Protein AF-A0A1V4VUP9-F1 (afdb_monomer_lite)

Foldseek 3Di:
DDDDDPVVVCVVVVNDDDDDPDPPPPPLPPLDPPQLVVLQVLLVVLCVVVVHDSCVLPNSQQSSVCSSQLEQDPQSSCVGPRRDPVSCVSRVVVSNVSSVVVCVVVVHDHDYHPDPQDPDDPPDDGPLVVLVVCVVVVDDLVRSCVVVVHDSVVSLVSVLVCLLVVDDDDLVVVAPPVCLVVLVVLCVVPPPPDQPSSVVPDDPVDDSSNSSSSCSVVVRDDDD

Secondary structure (DSSP, 8-state):
-----TTHHHHHTTSS------------TT--HHHHHHHHHHHHHHHHHHTS-HHHH--HHHHHHHHHH-B-SHHHHHTSTT--HHHIIIIIHHHHHHHHHHHHHHTPPPBPPP----PPPTTS--HHHHHHHHHHTT--HHHHHHHHT--HHHHHHHHHHHHHTT-----GGGS-HHHHHHHHHHHHHH-TT-HHHHHHTS-TTS-HHHHHHHHHHTT-----

Structure (mmCIF, N/CA/C/O backbone):
data_AF-A0A1V4VUP9-F1
#
_entry.id   AF-A0A1V4VUP9-F1
#
loop_
_atom_site.group_PDB
_atom_site.id
_atom_site.type_symbol
_atom_site.label_atom_id
_atom_site.label_alt_id
_atom_site.label_comp_id
_atom_site.label_asym_id
_atom_site.label_entity_id
_atom_site.label_seq_id
_atom_site.pdbx_PDB_ins_code
_atom_site.Cartn_x
_atom_site.Cartn_y
_atom_site.Cartn_z
_atom_site.occupancy
_atom_site.B_iso_or_equiv
_atom_site.auth_seq_id
_atom_site.auth_comp_id
_atom_site.auth_asym_id
_atom_site.auth_atom_id
_atom_site.pdbx_PDB_model_num
ATOM 1 N N . MET A 1 1 ? 12.351 -39.649 5.866 1.00 47.41 1 MET A N 1
ATOM 2 C CA . MET A 1 1 ? 13.211 -39.943 7.036 1.00 47.41 1 MET A CA 1
ATOM 3 C C . MET A 1 1 ? 14.452 -39.069 6.961 1.00 47.41 1 MET A C 1
ATOM 5 O O . MET A 1 1 ? 15.174 -39.163 5.977 1.00 47.41 1 MET A O 1
ATOM 9 N N . ALA A 1 2 ? 14.673 -38.191 7.939 1.00 56.31 2 ALA A N 1
ATOM 10 C CA . ALA A 1 2 ? 15.905 -37.404 8.014 1.00 56.31 2 ALA A CA 1
ATOM 11 C C . ALA A 1 2 ? 17.082 -38.317 8.410 1.00 56.31 2 ALA A C 1
ATOM 13 O O . ALA A 1 2 ? 16.920 -39.175 9.276 1.00 56.31 2 ALA A O 1
ATOM 14 N N . ARG A 1 3 ? 18.246 -38.158 7.769 1.00 73.25 3 ARG A N 1
ATOM 15 C CA . ARG A 1 3 ? 19.482 -38.893 8.093 1.00 73.25 3 ARG A CA 1
ATOM 16 C C . ARG A 1 3 ? 20.477 -37.944 8.758 1.00 73.25 3 ARG A C 1
ATOM 18 O O . ARG A 1 3 ? 20.653 -36.820 8.296 1.00 73.25 3 ARG A O 1
ATOM 25 N N . LEU A 1 4 ? 21.115 -38.398 9.834 1.00 73.75 4 LEU A N 1
ATOM 26 C CA . LEU A 1 4 ? 22.153 -37.645 10.538 1.00 73.75 4 LEU A CA 1
ATOM 27 C C . LEU A 1 4 ? 23.444 -37.621 9.716 1.00 73.75 4 LEU A C 1
ATOM 29 O O . LEU A 1 4 ? 23.909 -38.657 9.247 1.00 73.75 4 LEU A O 1
ATOM 33 N N . THR A 1 5 ? 24.022 -36.434 9.548 1.00 81.19 5 THR A N 1
ATOM 34 C CA . THR A 1 5 ? 25.331 -36.266 8.910 1.00 81.19 5 THR A CA 1
ATOM 35 C C . THR A 1 5 ? 26.451 -36.418 9.946 1.00 81.19 5 THR A C 1
ATOM 37 O O . THR A 1 5 ? 26.227 -36.144 11.127 1.00 81.19 5 THR A O 1
ATOM 40 N N . PRO A 1 6 ? 27.683 -36.790 9.544 1.00 76.62 6 PRO A N 1
ATOM 41 C CA . PRO A 1 6 ? 28.820 -36.918 10.466 1.00 76.62 6 PRO A CA 1
ATOM 42 C C . PRO A 1 6 ? 29.103 -35.646 11.283 1.00 76.62 6 PRO A C 1
ATOM 44 O O . PRO A 1 6 ? 29.533 -35.722 12.430 1.00 76.62 6 PRO A O 1
ATOM 47 N N . ARG A 1 7 ? 28.779 -34.470 10.726 1.00 75.75 7 ARG A N 1
ATOM 48 C CA . ARG A 1 7 ? 28.892 -33.166 11.401 1.00 75.75 7 ARG A CA 1
ATOM 49 C C . ARG A 1 7 ? 27.882 -32.945 12.532 1.00 75.75 7 ARG A C 1
ATOM 51 O O . ARG A 1 7 ? 28.089 -32.062 13.350 1.00 75.75 7 ARG A O 1
ATOM 58 N N . ALA A 1 8 ? 26.804 -33.724 12.605 1.00 74.00 8 ALA A N 1
ATOM 59 C CA . ALA A 1 8 ? 25.835 -33.617 13.695 1.00 74.00 8 ALA A CA 1
ATOM 60 C C . ALA A 1 8 ? 26.314 -34.313 14.982 1.00 74.00 8 ALA A C 1
ATOM 62 O O . ALA A 1 8 ? 25.814 -34.024 16.066 1.00 74.00 8 ALA A O 1
ATOM 63 N N . PHE A 1 9 ? 27.289 -35.221 14.882 1.00 77.62 9 PHE A N 1
ATOM 64 C CA . PHE A 1 9 ? 27.739 -36.049 16.001 1.00 77.62 9 PHE A CA 1
ATOM 65 C C . PHE A 1 9 ? 28.444 -35.254 17.124 1.00 77.62 9 PHE A C 1
ATOM 67 O O . PHE A 1 9 ? 28.096 -35.462 18.288 1.00 77.62 9 PHE A O 1
ATOM 74 N N . PRO A 1 10 ? 29.363 -34.305 16.834 1.00 78.69 10 PRO A N 1
ATOM 75 C CA . PRO A 1 10 ? 30.005 -33.476 17.865 1.00 78.69 10 PRO A CA 1
ATOM 76 C C . PRO A 1 10 ? 29.026 -32.512 18.545 1.00 78.69 10 PRO A C 1
ATOM 78 O O . PRO A 1 10 ? 29.105 -32.294 19.754 1.00 78.69 10 PRO A O 1
ATOM 81 N N . VAL A 1 11 ? 28.059 -31.997 17.780 1.00 79.31 11 VAL A N 1
ATOM 82 C CA . VAL A 1 11 ? 26.986 -31.125 18.278 1.00 79.31 11 VAL A CA 1
ATOM 83 C C . VAL A 1 11 ? 26.087 -31.877 19.262 1.00 79.31 11 VAL A C 1
ATOM 85 O O . VAL A 1 11 ? 25.817 -31.380 20.351 1.00 79.31 11 VAL A O 1
ATOM 88 N N . LEU A 1 12 ? 25.666 -33.103 18.924 1.00 79.12 12 LEU A N 1
ATOM 89 C CA . LEU A 1 12 ? 24.824 -33.929 19.801 1.00 79.12 12 LEU A CA 1
ATOM 90 C C . LEU A 1 12 ? 25.546 -34.396 21.070 1.00 79.12 12 LEU A C 1
ATOM 92 O O . LEU A 1 12 ? 24.907 -34.574 22.102 1.00 79.12 12 LEU A O 1
ATOM 96 N N . LYS A 1 13 ? 26.871 -34.572 21.009 1.00 79.25 13 LYS A N 1
ATOM 97 C CA . LYS A 1 13 ? 27.704 -34.896 22.177 1.00 79.25 13 LYS A CA 1
ATOM 98 C C . LYS A 1 13 ? 28.090 -33.677 23.025 1.00 79.25 13 LYS A C 1
ATOM 100 O O . LYS A 1 13 ? 28.829 -33.836 23.991 1.00 79.25 13 LYS A O 1
ATOM 105 N N . GLY A 1 14 ? 27.613 -32.477 22.684 1.00 75.12 14 GLY A N 1
ATOM 106 C CA . GLY A 1 14 ? 27.888 -31.251 23.440 1.00 75.12 14 GLY A CA 1
ATOM 107 C C . GLY A 1 14 ? 29.319 -30.722 23.299 1.00 75.12 14 GLY A C 1
ATOM 108 O O . GLY A 1 14 ? 29.718 -29.848 24.064 1.00 75.12 14 GLY A O 1
ATOM 109 N N . LEU A 1 15 ? 30.086 -31.235 22.332 1.00 78.50 15 LEU A N 1
ATOM 110 C CA . LEU A 1 15 ? 31.475 -30.838 22.081 1.00 78.50 15 LEU A CA 1
ATOM 111 C C . LEU A 1 15 ? 31.565 -29.568 21.219 1.00 78.50 15 LEU A C 1
ATOM 113 O O . LEU A 1 15 ? 32.556 -28.849 21.288 1.00 78.50 15 LEU A O 1
ATOM 117 N N . GLU A 1 16 ? 30.517 -29.261 20.449 1.00 78.25 16 GLU A N 1
ATOM 118 C CA . GLU A 1 16 ? 30.421 -28.052 19.625 1.00 78.25 16 GLU A CA 1
ATOM 119 C C . GLU A 1 16 ? 29.111 -27.298 19.878 1.00 78.25 16 GLU A C 1
ATOM 121 O O . GLU A 1 16 ? 28.025 -27.882 19.904 1.00 78.25 16 GLU A O 1
ATOM 126 N N . LYS A 1 17 ? 29.200 -25.970 20.022 1.00 77.25 17 LYS A N 1
ATOM 127 C CA . LYS A 1 17 ? 28.029 -25.091 20.138 1.00 77.25 17 LYS A CA 1
ATOM 128 C C . LYS A 1 17 ? 27.592 -24.607 18.759 1.00 77.25 17 LYS A C 1
ATOM 130 O O . LYS A 1 17 ? 28.340 -23.914 18.075 1.00 77.25 17 LYS A O 1
ATOM 135 N N . VAL A 1 18 ? 26.345 -24.892 18.392 1.00 73.88 18 VAL A N 1
ATOM 136 C CA . VAL A 1 18 ? 25.714 -24.316 17.198 1.00 73.88 18 VAL A CA 1
ATOM 137 C C . VAL A 1 18 ? 25.046 -22.998 17.568 1.00 73.88 18 VAL A C 1
ATOM 139 O O . VAL A 1 18 ? 24.113 -22.964 18.368 1.00 73.88 18 VAL A O 1
ATOM 142 N N . ILE A 1 19 ? 25.510 -21.903 16.968 1.00 81.62 19 ILE A N 1
ATOM 143 C CA . ILE A 1 19 ? 24.912 -20.577 17.135 1.00 81.62 19 ILE A CA 1
ATOM 144 C C . ILE A 1 19 ? 23.965 -20.333 15.961 1.00 81.62 19 ILE A C 1
ATOM 146 O O . ILE A 1 19 ? 24.397 -20.053 14.844 1.00 81.62 19 ILE A O 1
ATOM 150 N N . LEU A 1 20 ? 22.659 -20.421 16.207 1.00 74.69 20 LEU A N 1
ATOM 151 C CA . LEU A 1 20 ? 21.657 -19.996 15.234 1.00 74.69 20 LEU A CA 1
ATOM 152 C C . LEU A 1 20 ? 21.416 -18.492 15.407 1.00 74.69 20 LEU A C 1
ATOM 154 O O . LEU A 1 20 ? 20.909 -18.054 16.441 1.00 74.69 20 LEU A O 1
ATOM 158 N N . LYS A 1 21 ? 21.737 -17.682 14.393 1.00 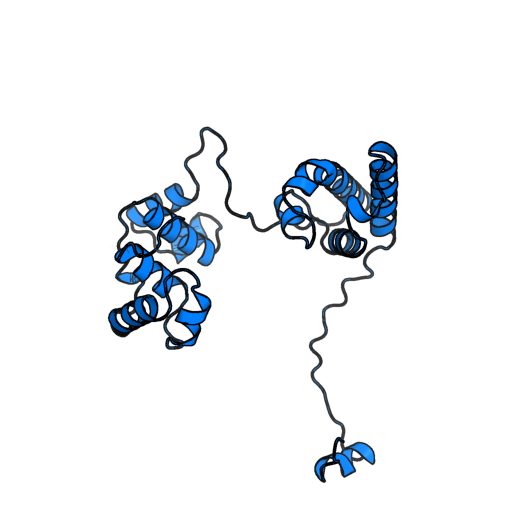62.94 21 LYS A N 1
ATOM 159 C CA . LYS A 1 21 ? 21.342 -16.267 14.373 1.00 62.94 21 LYS A CA 1
ATOM 160 C C . LYS A 1 21 ? 19.842 -16.176 14.100 1.00 62.94 21 LYS A C 1
ATOM 162 O O . LYS A 1 21 ? 19.408 -16.020 12.961 1.00 62.94 21 LYS A O 1
ATOM 167 N N . VAL A 1 22 ? 19.039 -16.289 15.153 1.00 58.69 22 VAL A N 1
ATOM 168 C CA . VAL A 1 22 ? 17.602 -16.028 15.075 1.00 58.69 22 VAL A CA 1
ATOM 169 C C . VAL A 1 22 ? 17.432 -14.532 14.828 1.00 58.69 22 VAL A C 1
ATOM 171 O O . VAL A 1 22 ? 17.913 -13.714 15.614 1.00 58.69 22 VAL A O 1
ATOM 174 N N . ARG A 1 23 ? 16.747 -14.143 13.746 1.00 48.53 23 ARG A N 1
ATOM 175 C CA . ARG A 1 23 ? 16.217 -12.777 13.660 1.00 48.53 23 ARG A CA 1
ATOM 176 C C . ARG A 1 23 ? 15.233 -12.636 14.815 1.00 48.53 23 ARG A C 1
ATOM 178 O O . ARG A 1 23 ? 14.148 -13.210 14.766 1.00 48.53 23 ARG A O 1
ATOM 185 N N . LYS A 1 24 ? 15.637 -11.925 15.868 1.00 41.75 24 LYS A N 1
ATOM 186 C CA . LYS A 1 24 ? 14.760 -11.555 16.974 1.00 41.75 24 LYS A CA 1
ATOM 187 C C . LYS A 1 24 ? 13.658 -10.705 16.348 1.00 41.75 24 LYS A C 1
ATOM 189 O O . LYS A 1 24 ? 13.887 -9.548 16.014 1.00 41.75 24 LYS A O 1
ATOM 194 N N . LYS A 1 25 ? 12.496 -11.310 16.085 1.00 44.41 25 LYS A N 1
ATOM 195 C CA . LYS A 1 25 ? 11.273 -10.554 15.831 1.00 44.41 25 LYS A CA 1
ATOM 196 C C . LYS A 1 25 ? 11.138 -9.703 17.081 1.00 44.41 25 LYS A C 1
ATOM 198 O O . LYS A 1 25 ? 11.038 -10.276 18.165 1.00 44.41 25 LYS A O 1
ATOM 203 N N . GLU A 1 26 ? 11.319 -8.391 16.945 1.00 39.69 26 GLU A N 1
ATOM 204 C CA . GLU A 1 26 ? 11.147 -7.462 18.054 1.00 39.69 26 GLU A CA 1
ATOM 205 C C . GLU A 1 26 ? 9.844 -7.855 18.733 1.00 39.69 26 GLU A C 1
ATOM 207 O O . GLU A 1 26 ? 8.782 -7.874 18.105 1.00 39.69 26 GLU A O 1
ATOM 212 N N . ALA A 1 27 ? 9.970 -8.331 19.970 1.00 38.41 27 ALA A N 1
ATOM 213 C CA . ALA A 1 27 ? 8.828 -8.619 20.796 1.00 38.41 27 ALA A CA 1
ATOM 214 C C . ALA A 1 27 ? 8.161 -7.263 20.979 1.00 38.41 27 ALA A C 1
ATOM 216 O O . ALA A 1 27 ? 8.655 -6.430 21.737 1.00 38.41 27 ALA A O 1
ATOM 217 N N . ALA A 1 28 ? 7.114 -7.019 20.187 1.00 41.28 28 ALA A N 1
ATOM 218 C CA . ALA A 1 28 ? 6.183 -5.940 20.423 1.00 41.28 28 ALA A CA 1
ATOM 219 C C . ALA A 1 28 ? 5.824 -6.047 21.902 1.00 41.28 28 ALA A C 1
ATOM 221 O O . ALA A 1 28 ? 5.291 -7.073 22.333 1.00 41.28 28 ALA A O 1
ATOM 222 N N . ALA A 1 29 ? 6.275 -5.051 22.664 1.00 39.47 29 ALA A N 1
ATOM 223 C CA . ALA A 1 29 ? 6.036 -4.926 24.086 1.00 39.47 29 ALA A CA 1
ATOM 224 C C . ALA A 1 29 ? 4.585 -5.310 24.355 1.00 39.47 29 ALA A C 1
ATOM 226 O O . ALA A 1 29 ? 3.717 -4.754 23.686 1.00 39.47 29 ALA A O 1
ATOM 227 N N . ALA A 1 30 ? 4.389 -6.313 25.222 1.00 42.78 30 ALA A N 1
ATOM 228 C CA . ALA A 1 30 ? 3.117 -6.803 25.749 1.00 42.78 30 ALA A CA 1
ATOM 229 C C . ALA A 1 30 ? 1.913 -6.071 25.142 1.00 42.78 30 ALA A C 1
ATOM 231 O O . ALA A 1 30 ? 1.461 -5.070 25.691 1.00 42.78 30 ALA A O 1
ATOM 232 N N . ALA A 1 31 ? 1.494 -6.499 23.944 1.00 44.84 31 ALA A N 1
ATOM 233 C CA . ALA A 1 31 ? 0.397 -5.864 23.235 1.00 44.84 31 ALA A CA 1
ATOM 234 C C . ALA A 1 31 ? -0.837 -5.988 24.127 1.00 44.84 31 ALA A C 1
ATOM 236 O O . ALA A 1 31 ? -1.377 -7.077 24.287 1.00 44.84 31 ALA A O 1
ATOM 237 N N . ASP A 1 32 ? -1.177 -4.866 24.752 1.00 53.94 32 ASP A N 1
ATOM 238 C CA . ASP A 1 32 ? -2.233 -4.651 25.726 1.00 53.94 32 ASP A CA 1
ATOM 239 C C . ASP A 1 32 ? -3.481 -5.489 25.408 1.00 53.94 32 ASP A C 1
ATOM 241 O O . ASP A 1 32 ? -4.288 -5.133 24.540 1.00 53.94 32 ASP A O 1
ATOM 245 N N . ASP A 1 33 ? -3.681 -6.582 26.151 1.00 59.47 33 ASP A N 1
ATOM 246 C CA . ASP A 1 33 ? -4.940 -7.340 26.131 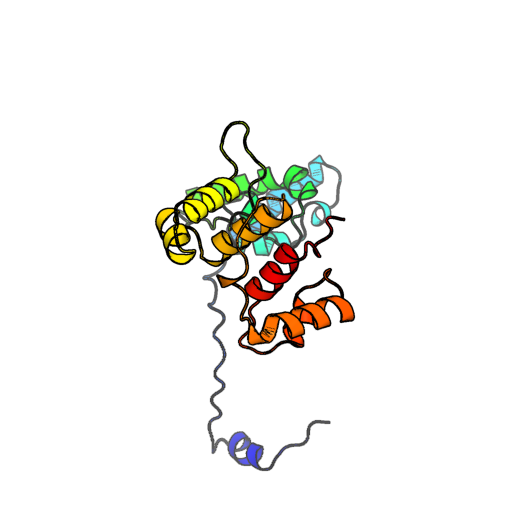1.00 59.47 33 ASP A CA 1
ATOM 247 C C . ASP A 1 33 ? -6.136 -6.409 26.432 1.00 59.47 33 ASP A C 1
ATOM 249 O O . ASP A 1 33 ? -7.256 -6.648 25.982 1.00 59.47 33 ASP A O 1
ATOM 253 N N . SER A 1 34 ? -5.892 -5.269 27.093 1.00 80.50 34 SER A N 1
ATOM 254 C CA . SER A 1 34 ? -6.902 -4.259 27.407 1.00 80.50 34 SER A CA 1
ATOM 255 C C . SER A 1 34 ? -7.532 -3.583 26.175 1.00 80.50 34 SER A C 1
ATOM 257 O O . SER A 1 34 ? -8.741 -3.337 26.180 1.00 80.50 34 SER A O 1
ATOM 259 N N . LEU A 1 35 ? -6.781 -3.320 25.094 1.00 85.69 35 LEU A N 1
ATOM 260 C CA . LEU A 1 35 ? -7.361 -2.767 23.861 1.00 85.69 35 LEU A CA 1
ATOM 261 C C . LEU A 1 35 ? -8.096 -3.846 23.064 1.00 85.69 35 LEU A C 1
ATOM 263 O O . LEU A 1 35 ? -9.181 -3.592 22.543 1.00 85.69 35 LEU A O 1
ATOM 267 N N . PHE A 1 36 ? -7.535 -5.053 22.983 1.00 87.94 36 PHE A N 1
ATOM 268 C CA . PHE A 1 36 ? -8.177 -6.163 22.278 1.00 87.94 36 PHE A CA 1
ATOM 269 C C . PHE A 1 36 ? -9.562 -6.485 22.863 1.00 87.94 36 PHE A C 1
ATOM 271 O O . PHE A 1 36 ? -10.527 -6.633 22.108 1.00 87.94 36 PHE A O 1
ATOM 278 N N . GLU A 1 37 ? -9.695 -6.497 24.191 1.00 89.12 37 GLU A N 1
ATOM 279 C CA . GLU A 1 37 ? -10.984 -6.719 24.853 1.00 89.12 37 GLU A CA 1
ATOM 280 C C . GLU A 1 37 ? -11.976 -5.567 24.628 1.00 89.12 37 GLU A C 1
ATOM 282 O O . GLU A 1 37 ? -13.154 -5.811 24.356 1.00 89.12 37 GLU A O 1
ATOM 287 N N . ARG A 1 38 ? -11.516 -4.308 24.611 1.00 91.81 38 ARG A N 1
ATOM 288 C CA . ARG A 1 38 ? -12.369 -3.162 24.236 1.00 91.81 38 ARG A CA 1
ATOM 289 C C . ARG A 1 38 ? -12.883 -3.281 22.798 1.00 91.81 38 ARG A C 1
ATOM 291 O O . ARG A 1 38 ? -14.066 -3.053 22.544 1.00 91.81 38 ARG A O 1
ATOM 298 N N . LEU A 1 39 ? -12.023 -3.684 21.861 1.00 93.62 39 LEU A N 1
ATOM 299 C CA . LEU A 1 39 ? -12.407 -3.916 20.464 1.00 93.62 39 LEU A CA 1
ATOM 300 C C . LEU A 1 39 ? -13.408 -5.076 20.338 1.00 93.62 39 LEU A C 1
ATOM 302 O O . LEU A 1 39 ? -14.341 -5.002 19.535 1.00 93.62 39 LEU A O 1
ATOM 306 N N . ARG A 1 40 ? -13.255 -6.139 21.139 1.00 91.50 40 ARG A N 1
ATOM 307 C CA . ARG A 1 40 ? -14.232 -7.237 21.212 1.00 91.50 40 ARG A CA 1
ATOM 308 C C . ARG A 1 40 ? -15.584 -6.774 21.746 1.00 91.50 40 ARG A C 1
ATOM 310 O O . ARG A 1 40 ? -16.601 -7.189 21.187 1.00 91.50 40 ARG A O 1
ATOM 317 N N . GLY A 1 41 ? -15.591 -5.923 22.772 1.00 92.94 41 GLY A N 1
ATOM 318 C CA . GLY A 1 41 ? -16.800 -5.305 23.318 1.00 92.94 41 GLY A CA 1
ATOM 319 C C . GLY A 1 41 ? -17.566 -4.533 22.247 1.00 92.94 41 GLY A C 1
ATOM 320 O O . GLY A 1 41 ? -18.702 -4.886 21.931 1.00 92.94 41 GLY A O 1
ATOM 321 N N . LEU A 1 42 ? -16.891 -3.592 21.580 1.00 93.75 42 LEU A N 1
ATOM 322 C CA . LEU A 1 42 ? -17.484 -2.807 20.494 1.00 93.75 42 LEU A CA 1
ATOM 323 C C . LEU A 1 42 ? -18.012 -3.695 19.357 1.00 93.75 42 LEU A C 1
ATOM 325 O O . LEU A 1 42 ? -19.103 -3.481 18.833 1.00 93.75 42 LEU A O 1
ATOM 329 N N . ARG A 1 43 ? -17.267 -4.742 18.984 1.00 95.19 43 ARG A N 1
ATOM 330 C CA . ARG A 1 43 ? -17.725 -5.695 17.968 1.00 95.19 43 ARG A CA 1
ATOM 331 C C . ARG A 1 43 ? -19.026 -6.385 18.370 1.00 95.19 43 ARG A C 1
ATOM 333 O O . ARG A 1 43 ? -19.886 -6.569 17.514 1.00 95.19 43 ARG A O 1
ATOM 340 N N . LYS A 1 44 ? -19.157 -6.796 19.634 1.00 92.81 44 LYS A N 1
ATOM 341 C CA . LYS A 1 44 ? -20.363 -7.458 20.148 1.00 92.81 44 LYS A CA 1
ATOM 342 C C . LYS A 1 44 ? -21.567 -6.518 20.097 1.00 92.81 44 LYS A C 1
ATOM 344 O O . LYS A 1 44 ? -22.626 -6.942 19.650 1.00 92.81 44 LYS A O 1
ATOM 349 N N . GLU A 1 45 ? -21.387 -5.260 20.486 1.00 94.38 45 GLU A N 1
ATOM 350 C CA . GLU A 1 45 ? -22.435 -4.232 20.428 1.00 94.38 45 GLU A CA 1
ATOM 351 C C . GLU A 1 45 ? -22.919 -3.994 18.993 1.00 94.38 45 GLU A C 1
ATOM 353 O O . GLU A 1 45 ? -24.119 -4.027 18.722 1.00 94.38 45 GLU A O 1
ATOM 358 N N . ILE A 1 46 ? -21.984 -3.828 18.051 1.00 91.12 46 ILE A N 1
ATOM 359 C CA . ILE A 1 46 ? -22.308 -3.652 16.629 1.00 91.12 46 ILE A CA 1
ATOM 360 C C . ILE A 1 46 ? -23.030 -4.890 16.093 1.00 91.12 46 ILE A C 1
ATOM 362 O O . ILE A 1 46 ? -24.061 -4.771 15.445 1.00 91.12 46 ILE A O 1
ATOM 366 N N . ALA A 1 47 ? -22.519 -6.083 16.384 1.00 89.38 47 ALA A N 1
ATOM 367 C CA . ALA A 1 47 ? -23.107 -7.337 15.929 1.00 89.38 47 ALA A CA 1
ATOM 368 C C . ALA A 1 47 ? -24.545 -7.527 16.435 1.00 89.38 47 ALA A C 1
ATOM 370 O O . ALA A 1 47 ? -25.421 -7.924 15.669 1.00 89.38 47 ALA A O 1
ATOM 371 N N . GLN A 1 48 ? -24.799 -7.178 17.699 1.00 93.88 48 GLN A N 1
ATOM 372 C CA . GLN A 1 48 ? -26.134 -7.215 18.290 1.00 93.88 48 GLN A CA 1
ATOM 373 C C . GLN A 1 48 ? -27.080 -6.208 17.626 1.00 93.88 48 GLN A C 1
ATOM 375 O O . GLN A 1 48 ? -28.217 -6.563 17.329 1.00 93.88 48 GLN A O 1
ATOM 380 N N . ARG A 1 49 ? -26.612 -4.982 17.353 1.00 92.94 49 ARG A N 1
ATOM 381 C CA . ARG A 1 49 ? -27.399 -3.944 16.665 1.00 92.94 49 ARG A CA 1
ATOM 382 C C . ARG A 1 49 ? -27.774 -4.342 15.236 1.00 92.94 49 ARG A C 1
ATOM 384 O O . ARG A 1 49 ? -28.893 -4.092 14.812 1.00 92.94 49 ARG A O 1
ATOM 391 N N . GLU A 1 50 ? -26.847 -4.956 14.510 1.00 87.94 50 GLU A N 1
ATOM 392 C CA . GLU A 1 50 ? -27.040 -5.359 13.110 1.00 87.94 50 GLU A CA 1
ATOM 393 C C . GLU A 1 50 ? -27.697 -6.747 12.968 1.00 87.94 50 GLU A C 1
ATOM 395 O O . GLU A 1 50 ? -27.978 -7.183 11.855 1.00 87.94 50 GLU A O 1
ATOM 400 N N . GLY A 1 51 ? -27.917 -7.472 14.073 1.00 90.75 51 GLY A N 1
ATOM 401 C CA . GLY A 1 51 ? -28.499 -8.818 14.052 1.00 90.75 51 GLY A CA 1
ATOM 402 C C . GLY A 1 51 ? -27.611 -9.874 13.382 1.00 90.75 51 GLY A C 1
ATOM 403 O O . GLY A 1 51 ? -28.119 -10.859 12.849 1.00 90.75 51 GLY A O 1
ATOM 404 N N . VAL A 1 52 ? -26.287 -9.685 13.389 1.00 87.50 52 VAL A N 1
ATOM 405 C CA . VAL A 1 52 ? -25.322 -10.586 12.735 1.00 87.50 52 VAL A CA 1
ATOM 406 C C . VAL A 1 52 ? -24.374 -11.235 13.746 1.00 87.50 52 VAL A C 1
ATOM 408 O O . VAL A 1 52 ? -24.100 -10.661 14.799 1.00 87.50 52 VAL A O 1
ATOM 41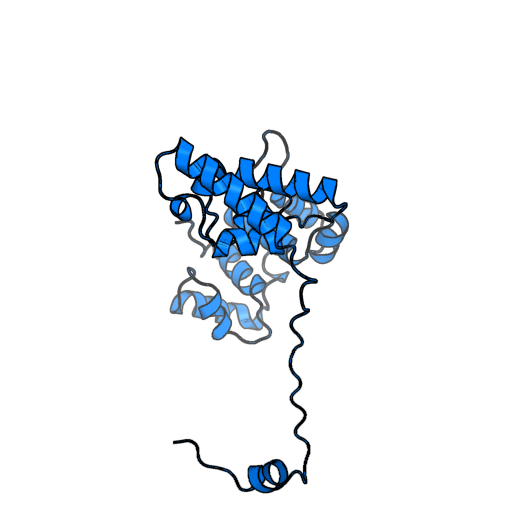1 N N . PRO A 1 53 ? -23.793 -12.411 13.447 1.00 87.00 53 PRO A N 1
ATOM 412 C CA . PRO A 1 53 ? -22.742 -12.984 14.284 1.00 87.00 53 PRO A CA 1
ATOM 413 C C . PRO A 1 53 ? -21.507 -12.062 14.395 1.00 87.00 53 PRO A C 1
ATOM 415 O O . PRO A 1 53 ? -21.076 -11.503 13.383 1.00 87.00 53 PRO A O 1
ATOM 418 N N . PRO A 1 54 ? -20.845 -11.947 15.568 1.00 85.94 54 PRO A N 1
ATOM 419 C CA . PRO A 1 54 ? -19.747 -10.994 15.775 1.00 85.94 54 PRO A CA 1
ATOM 420 C C . PRO A 1 54 ? -18.596 -11.075 14.771 1.00 85.94 54 PRO A C 1
ATOM 422 O O . PRO A 1 54 ? -18.069 -10.048 14.349 1.00 85.94 54 PRO A O 1
ATOM 425 N N . TYR A 1 55 ? -18.217 -12.279 14.341 1.00 86.31 55 TYR A N 1
ATOM 426 C CA . TYR A 1 55 ? -17.112 -12.475 13.398 1.00 86.31 55 TYR A CA 1
ATOM 427 C C . TYR A 1 55 ? -17.380 -11.893 11.995 1.00 86.31 55 TYR A C 1
ATOM 429 O O . TYR A 1 55 ? -16.430 -11.713 11.232 1.00 86.31 55 TYR A O 1
ATOM 437 N N . ILE A 1 56 ? -18.641 -11.585 11.652 1.00 87.38 56 ILE A N 1
ATOM 438 C CA . ILE A 1 56 ? -19.021 -10.941 10.383 1.00 87.38 56 ILE A CA 1
ATOM 439 C C . ILE A 1 56 ? -18.564 -9.478 10.340 1.00 87.38 56 ILE A C 1
ATOM 441 O O . ILE A 1 56 ? -18.146 -9.009 9.279 1.00 87.38 56 ILE A O 1
ATOM 445 N N . VAL A 1 57 ? -18.587 -8.785 11.484 1.00 89.62 57 VAL A N 1
ATOM 446 C CA . VAL A 1 57 ? -18.124 -7.395 11.612 1.00 89.62 57 VAL A CA 1
ATOM 447 C C . VAL A 1 57 ? -16.611 -7.340 11.382 1.00 89.62 57 VAL A C 1
ATOM 449 O O . VAL A 1 57 ? -16.151 -6.745 10.409 1.00 89.62 57 VAL A O 1
ATOM 452 N N . PHE A 1 58 ? -15.843 -8.037 12.227 1.00 92.69 58 PHE A N 1
ATOM 453 C CA . PHE A 1 58 ? -14.409 -8.282 12.050 1.00 92.69 58 PHE A CA 1
ATOM 454 C C . PHE A 1 58 ? -14.003 -9.607 12.704 1.00 92.69 58 PHE A C 1
ATOM 456 O O . PHE A 1 58 ? -14.464 -9.948 13.797 1.00 92.69 58 PHE A O 1
ATOM 463 N N . ALA A 1 59 ? -13.089 -10.338 12.063 1.00 89.31 59 ALA A N 1
ATOM 464 C CA . ALA A 1 59 ? -12.504 -11.548 12.633 1.00 89.31 59 ALA A CA 1
ATOM 465 C C . ALA A 1 59 ? -11.569 -11.214 13.809 1.00 89.31 59 ALA A C 1
ATOM 467 O O . ALA A 1 59 ? -10.977 -10.135 13.856 1.00 89.31 59 ALA A O 1
ATOM 468 N N . ASP A 1 60 ? -11.376 -12.163 14.731 1.00 88.19 60 ASP A N 1
ATOM 469 C CA . ASP A 1 60 ? -10.454 -11.996 15.868 1.00 88.19 60 ASP A CA 1
ATOM 470 C C . ASP A 1 60 ? -9.029 -11.656 15.407 1.00 88.19 60 ASP A C 1
ATOM 472 O O . ASP A 1 60 ? -8.372 -10.818 16.018 1.00 88.19 60 ASP A O 1
ATOM 476 N N . SER A 1 61 ? -8.568 -12.245 14.297 1.00 88.19 61 SER A N 1
ATOM 477 C CA . SER A 1 61 ? -7.260 -11.934 13.707 1.00 88.19 61 SER A CA 1
ATOM 478 C C . SER A 1 61 ? -7.122 -10.456 13.345 1.00 88.19 61 SER A C 1
ATOM 480 O O . SER A 1 61 ? -6.082 -9.858 13.594 1.00 88.19 61 SER A O 1
ATOM 482 N N . THR A 1 62 ? -8.185 -9.861 12.803 1.00 90.69 62 THR A N 1
ATOM 483 C CA . THR A 1 62 ? -8.222 -8.450 12.415 1.00 90.69 62 THR A CA 1
ATOM 484 C C . THR A 1 62 ? -8.227 -7.546 13.648 1.00 90.69 62 THR A C 1
ATOM 486 O O . THR A 1 62 ? -7.500 -6.560 13.676 1.00 90.69 62 THR A O 1
ATOM 489 N N . LEU A 1 63 ? -8.979 -7.898 14.699 1.00 91.81 63 LEU A N 1
ATOM 490 C CA . LEU A 1 63 ? -8.975 -7.137 15.956 1.00 91.81 63 LEU A CA 1
ATOM 491 C C . LEU A 1 63 ? -7.609 -7.174 16.657 1.00 91.81 63 LEU A C 1
ATOM 493 O O . LEU A 1 63 ? -7.160 -6.152 17.169 1.00 91.81 63 LEU A O 1
ATOM 497 N N . ARG A 1 64 ? -6.928 -8.328 16.650 1.00 87.81 64 ARG A N 1
ATOM 498 C CA . ARG A 1 64 ? -5.553 -8.445 17.169 1.00 87.81 64 ARG A CA 1
ATOM 499 C C . ARG A 1 64 ? -4.580 -7.593 16.364 1.00 87.81 64 ARG A C 1
ATOM 501 O O . ARG A 1 64 ? -3.699 -6.954 16.920 1.00 87.81 64 ARG A O 1
ATOM 508 N N . GLU A 1 65 ? -4.729 -7.572 15.046 1.00 86.50 65 GLU A N 1
ATOM 509 C CA . GLU A 1 65 ? -3.877 -6.747 14.196 1.00 86.50 65 GLU A CA 1
ATOM 510 C C . GLU A 1 65 ? -4.128 -5.246 14.436 1.00 86.50 65 GLU A C 1
ATOM 512 O O . GLU A 1 65 ? -3.170 -4.483 14.531 1.00 86.50 65 GLU A O 1
ATOM 517 N N . MET A 1 66 ? -5.380 -4.828 14.658 1.00 90.06 66 MET A N 1
ATOM 518 C CA . MET A 1 66 ? -5.718 -3.460 15.082 1.00 90.06 66 MET A CA 1
ATOM 519 C C . MET A 1 66 ? -5.095 -3.089 16.432 1.00 90.06 66 MET A C 1
ATOM 521 O O . MET A 1 66 ? -4.572 -1.982 16.562 1.00 90.06 66 MET A O 1
ATOM 525 N N . SER A 1 67 ? -5.121 -3.989 17.423 1.00 87.38 67 SER A N 1
ATOM 526 C CA . SER A 1 67 ? -4.544 -3.707 18.743 1.00 87.38 67 SER A CA 1
ATOM 527 C C . SER A 1 67 ? -3.017 -3.615 18.716 1.00 87.38 67 SER A C 1
ATOM 529 O O . SER A 1 67 ? -2.440 -2.850 19.482 1.00 87.38 67 SER A O 1
ATOM 531 N N . ILE A 1 68 ? -2.363 -4.348 17.809 1.00 83.81 68 ILE A N 1
ATOM 532 C CA . ILE A 1 68 ? -0.908 -4.296 17.608 1.00 83.81 68 ILE A CA 1
ATOM 533 C C . ILE A 1 68 ? -0.497 -3.061 16.798 1.00 83.81 68 ILE A C 1
ATOM 535 O O . ILE A 1 68 ? 0.505 -2.418 17.108 1.00 83.81 68 ILE A O 1
ATOM 539 N N . LEU A 1 69 ? -1.228 -2.749 15.724 1.00 82.62 69 LEU A N 1
ATOM 540 C CA . LEU A 1 69 ? -0.847 -1.687 14.794 1.00 82.62 69 LEU A CA 1
ATOM 541 C C . LEU A 1 69 ? -1.325 -0.301 15.218 1.00 82.62 69 LEU A C 1
ATOM 543 O O . LEU A 1 69 ? -0.734 0.665 14.751 1.00 82.62 69 LEU A O 1
ATOM 547 N N . LEU A 1 70 ? -2.337 -0.183 16.083 1.00 84.75 70 LEU A N 1
ATOM 548 C CA . LEU A 1 70 ? -2.855 1.098 16.584 1.00 84.75 70 LEU A CA 1
ATOM 549 C C . LEU A 1 70 ? -3.083 2.132 15.461 1.00 84.75 70 LEU A C 1
ATOM 551 O O . LEU A 1 70 ? -2.454 3.197 15.454 1.00 84.75 70 LEU A O 1
ATOM 555 N N . PRO A 1 71 ? -3.936 1.810 14.471 1.00 85.56 71 PRO A N 1
ATOM 556 C CA . PRO A 1 71 ? -4.160 2.667 13.317 1.00 85.56 71 PRO A CA 1
ATOM 557 C C . PRO A 1 71 ? -4.704 4.042 13.729 1.00 85.56 71 PRO A C 1
ATOM 559 O O . PRO A 1 71 ? -5.676 4.145 14.474 1.00 85.56 71 PRO A O 1
ATOM 562 N N . ALA A 1 72 ? -4.086 5.104 13.211 1.00 79.38 72 ALA A N 1
ATOM 563 C CA . ALA A 1 72 ? -4.456 6.494 13.488 1.00 79.38 72 ALA A CA 1
ATOM 564 C C . ALA A 1 72 ? -5.516 7.044 12.523 1.00 79.38 72 ALA A C 1
ATOM 566 O O . ALA A 1 72 ? -6.233 7.996 12.844 1.00 79.38 72 ALA A O 1
ATOM 567 N N . ASP A 1 73 ? -5.620 6.459 11.330 1.00 81.62 73 ASP A N 1
ATOM 568 C CA . ASP A 1 73 ? -6.422 6.962 10.220 1.00 81.62 73 ASP A CA 1
ATOM 569 C C . ASP A 1 73 ? -7.032 5.826 9.377 1.00 81.62 73 ASP A C 1
ATOM 571 O O . ASP A 1 73 ? -6.754 4.637 9.566 1.00 81.62 73 ASP A O 1
ATOM 575 N N . GLN A 1 74 ? -7.897 6.202 8.433 1.00 83.38 74 GLN A N 1
ATOM 576 C CA . GLN A 1 74 ? -8.536 5.267 7.507 1.00 83.38 74 GLN A CA 1
ATOM 577 C C . GLN A 1 74 ? -7.521 4.463 6.686 1.00 83.38 74 GLN A C 1
ATOM 579 O O . GLN A 1 74 ? -7.753 3.288 6.415 1.00 83.38 74 GLN A O 1
ATOM 584 N N . HIS A 1 75 ? -6.403 5.065 6.280 1.00 77.75 75 HIS A N 1
ATOM 585 C CA . HIS A 1 75 ? -5.410 4.383 5.454 1.00 77.75 75 HIS A CA 1
ATOM 586 C C . HIS A 1 75 ? -4.684 3.301 6.250 1.00 77.75 75 HIS A C 1
ATOM 588 O O . HIS A 1 75 ? -4.517 2.187 5.755 1.00 77.75 75 HIS A O 1
ATOM 594 N N . ALA A 1 76 ? -4.320 3.599 7.498 1.00 80.00 76 ALA A N 1
ATOM 595 C CA . ALA A 1 76 ? -3.781 2.622 8.430 1.00 80.00 76 ALA A CA 1
ATOM 596 C C . ALA A 1 76 ? -4.767 1.464 8.613 1.00 80.00 76 ALA A C 1
ATOM 598 O O . ALA A 1 76 ? -4.377 0.307 8.487 1.00 80.00 76 ALA A O 1
ATOM 599 N N . MET A 1 77 ? -6.055 1.763 8.812 1.00 86.94 77 MET A N 1
ATOM 600 C CA . MET A 1 77 ? -7.097 0.738 8.932 1.00 86.94 77 MET A CA 1
ATOM 601 C C . MET A 1 77 ? -7.203 -0.144 7.685 1.00 86.94 77 MET A C 1
ATOM 603 O O . MET A 1 77 ? -7.263 -1.359 7.816 1.00 86.94 77 MET A O 1
ATOM 607 N N . LEU A 1 78 ? -7.186 0.436 6.482 1.00 86.50 78 LEU A N 1
ATOM 608 C CA . LEU A 1 78 ? -7.278 -0.314 5.220 1.00 86.50 78 LEU A CA 1
ATOM 609 C C . LEU A 1 78 ? -6.045 -1.182 4.927 1.00 86.50 78 LEU A C 1
ATOM 611 O O . LEU A 1 78 ? -6.128 -2.100 4.114 1.00 86.50 78 LEU A O 1
ATOM 615 N N . SER A 1 79 ? -4.908 -0.916 5.577 1.00 83.88 79 SER A N 1
ATOM 616 C CA . SER A 1 79 ? -3.722 -1.775 5.473 1.00 83.88 79 SER A CA 1
ATOM 617 C C . SER A 1 79 ? -3.833 -3.079 6.276 1.00 83.88 79 SER A C 1
ATOM 619 O O . SER A 1 79 ? -3.050 -4.000 6.050 1.00 83.88 79 SER A O 1
ATOM 621 N N . ILE A 1 80 ? -4.818 -3.182 7.176 1.00 85.56 80 ILE A N 1
ATOM 622 C CA . ILE A 1 80 ? -5.046 -4.347 8.038 1.00 85.56 80 ILE A CA 1
ATOM 623 C C . ILE A 1 80 ? -5.774 -5.449 7.267 1.00 85.56 80 ILE A C 1
ATOM 625 O O . ILE A 1 80 ? -6.807 -5.223 6.623 1.00 85.56 80 ILE A O 1
ATOM 629 N N . LYS A 1 81 ? -5.291 -6.691 7.382 1.00 81.31 81 LYS A N 1
ATOM 630 C CA . LYS A 1 81 ? -5.894 -7.822 6.677 1.00 81.31 81 LYS A CA 1
ATOM 631 C C . LYS A 1 81 ? -7.315 -8.082 7.195 1.00 81.31 81 LYS A C 1
ATOM 633 O O . LYS A 1 81 ? -7.551 -8.350 8.373 1.00 81.31 81 LYS A O 1
ATOM 638 N N . GLY A 1 82 ? -8.285 -8.042 6.280 1.00 79.31 82 GLY A N 1
ATOM 639 C CA . GLY A 1 82 ? -9.709 -8.227 6.591 1.00 79.31 82 GLY A CA 1
ATOM 640 C C . GLY A 1 82 ? -10.500 -6.926 6.772 1.00 79.31 82 GLY A C 1
ATOM 641 O O . GLY A 1 82 ? -11.725 -6.997 6.925 1.00 79.31 82 GLY A O 1
ATOM 642 N N . VAL A 1 83 ? -9.841 -5.763 6.680 1.00 86.69 83 VAL A N 1
ATOM 643 C CA . VAL A 1 83 ? -10.479 -4.439 6.624 1.00 86.69 83 VAL A CA 1
ATOM 644 C C . VAL A 1 83 ? -10.561 -3.967 5.171 1.00 86.69 83 VAL A C 1
ATOM 646 O O . VAL A 1 83 ? -9.716 -3.235 4.669 1.00 86.69 83 VAL A O 1
ATOM 649 N N . GLY A 1 84 ? -11.603 -4.416 4.471 1.00 82.56 84 GLY A N 1
ATOM 650 C CA . GLY A 1 84 ? -11.942 -3.890 3.147 1.00 82.56 84 GLY A CA 1
ATOM 651 C C . GLY A 1 84 ? -12.670 -2.546 3.229 1.00 82.56 84 GLY A C 1
ATOM 652 O O . GLY A 1 84 ? -13.228 -2.198 4.271 1.00 82.56 84 GLY A O 1
ATOM 653 N N . GLN A 1 85 ? -12.742 -1.830 2.107 1.00 76.31 85 GLN A N 1
ATOM 654 C CA . GLN A 1 85 ? -13.360 -0.501 2.031 1.00 76.31 85 GLN A CA 1
ATOM 655 C C . GLN A 1 85 ? -14.810 -0.476 2.539 1.00 76.31 85 GLN A C 1
ATOM 657 O O . GLN A 1 85 ? -15.137 0.317 3.416 1.00 76.31 85 GLN A O 1
ATOM 662 N N . ARG A 1 86 ? -15.637 -1.434 2.105 1.00 79.12 86 ARG A N 1
ATOM 663 C CA . ARG A 1 86 ? -17.032 -1.567 2.558 1.00 79.12 86 ARG A CA 1
ATOM 664 C C . ARG A 1 86 ? -17.148 -1.782 4.071 1.00 79.12 86 ARG A C 1
ATOM 666 O O . ARG A 1 86 ? -17.977 -1.164 4.721 1.00 79.12 86 ARG A O 1
ATOM 673 N N . ARG A 1 87 ? -16.286 -2.622 4.658 1.00 82.06 87 ARG A N 1
ATOM 674 C CA . ARG A 1 87 ? -16.275 -2.854 6.116 1.00 82.06 87 ARG A CA 1
ATOM 675 C C . ARG A 1 87 ? -15.791 -1.631 6.885 1.00 82.06 87 ARG A C 1
ATOM 677 O O . ARG A 1 87 ? -16.280 -1.364 7.980 1.00 82.06 87 ARG A O 1
ATOM 684 N N . PHE A 1 88 ? -14.835 -0.892 6.325 1.00 84.81 88 PHE A N 1
ATOM 685 C CA . PHE A 1 88 ? -14.383 0.357 6.919 1.00 84.81 88 PHE A CA 1
ATOM 686 C C . PHE A 1 88 ? -15.508 1.400 6.950 1.00 84.81 88 PHE A C 1
ATOM 688 O O . PHE A 1 88 ? -15.725 2.032 7.982 1.00 84.81 88 PHE A O 1
ATOM 695 N N . GLU A 1 89 ? -16.241 1.540 5.847 1.00 84.19 89 GLU A N 1
ATOM 696 C CA . GLU A 1 89 ? -17.380 2.454 5.736 1.00 84.19 89 GLU A CA 1
ATOM 697 C C . GLU A 1 89 ? -18.511 2.076 6.700 1.00 84.19 89 GLU A C 1
ATOM 699 O O . GLU A 1 89 ? -19.028 2.953 7.386 1.00 84.19 89 GLU A O 1
ATOM 704 N N . SER A 1 90 ? -18.840 0.784 6.817 1.00 83.06 90 SER A N 1
ATOM 705 C CA . SER A 1 90 ? -19.894 0.310 7.725 1.00 83.06 90 SER A CA 1
ATOM 706 C C . SER A 1 90 ? -19.508 0.393 9.206 1.00 83.06 90 SER A C 1
ATOM 708 O O . SER A 1 90 ? -20.305 0.837 10.029 1.00 83.06 90 SER A O 1
ATOM 710 N N . TYR A 1 91 ? -18.298 -0.042 9.571 1.00 88.31 91 TYR A N 1
ATOM 711 C CA . TYR A 1 91 ? -17.929 -0.266 10.977 1.00 88.31 91 TYR A CA 1
ATOM 712 C C . TYR A 1 91 ? -16.601 0.384 11.371 1.00 88.31 91 TYR A C 1
ATOM 714 O O . TYR A 1 91 ? -16.437 0.810 12.512 1.00 88.31 91 TYR A O 1
ATOM 722 N N . GLY A 1 92 ? -15.649 0.495 10.443 1.00 85.88 92 GLY A N 1
ATOM 723 C CA . GLY A 1 92 ? -14.269 0.906 10.727 1.00 85.88 92 GLY A CA 1
ATOM 724 C C . GLY A 1 92 ? -14.118 2.259 11.422 1.00 85.88 92 GLY A C 1
ATOM 725 O O . GLY A 1 92 ? -13.205 2.406 12.231 1.00 85.88 92 GLY A O 1
ATOM 726 N N . ARG A 1 93 ? -15.018 3.224 11.186 1.00 88.25 93 ARG A N 1
ATOM 727 C CA . ARG A 1 93 ? -14.991 4.528 11.880 1.00 88.25 93 ARG A CA 1
ATOM 728 C C . ARG A 1 93 ? -15.144 4.395 13.401 1.00 88.25 93 ARG A C 1
ATOM 730 O O . ARG A 1 93 ? -14.369 5.007 14.127 1.00 88.25 93 ARG A O 1
ATOM 737 N N . GLN A 1 94 ? -16.066 3.547 13.866 1.00 90.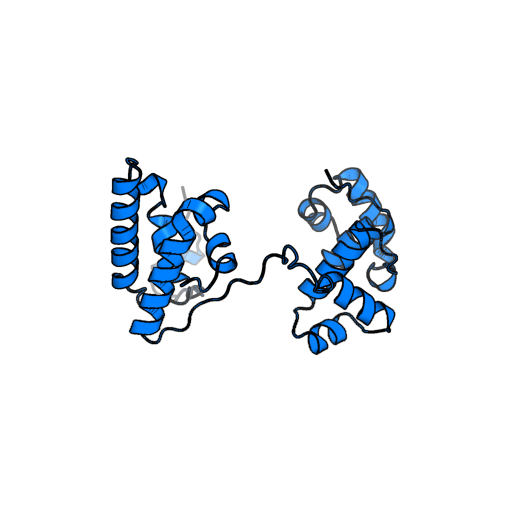44 94 GLN A N 1
ATOM 738 C CA . GLN A 1 94 ? -16.311 3.314 15.300 1.00 90.44 94 GLN A CA 1
ATOM 739 C C . GLN A 1 94 ? -15.084 2.672 15.970 1.00 90.44 94 GLN A C 1
ATOM 741 O O . GLN A 1 94 ? -14.664 3.081 17.050 1.00 90.44 94 GLN A O 1
ATOM 746 N N . PHE A 1 95 ? -14.453 1.703 15.296 1.00 93.38 95 PHE A N 1
ATOM 747 C CA . PHE A 1 95 ? -13.226 1.069 15.792 1.00 93.38 95 PHE A CA 1
ATOM 748 C C . PHE A 1 95 ? -12.056 2.055 15.849 1.00 93.38 95 PHE A C 1
ATOM 750 O O . PHE A 1 95 ? -11.313 2.071 16.827 1.00 93.38 95 PHE A O 1
ATOM 757 N N . LEU A 1 96 ? -11.906 2.903 14.828 1.00 89.81 96 LEU A N 1
ATOM 758 C CA . LEU A 1 96 ? -10.850 3.910 14.781 1.00 89.81 96 LEU A CA 1
ATOM 759 C C . LEU A 1 96 ? -10.975 4.926 15.925 1.00 89.81 96 LEU A C 1
ATOM 761 O O . LEU A 1 96 ? -9.980 5.304 16.539 1.00 89.81 96 LEU A O 1
ATOM 765 N N . GLU A 1 97 ? -12.197 5.353 16.227 1.00 88.88 97 GLU A N 1
ATOM 766 C CA . GLU A 1 97 ? -12.481 6.283 17.317 1.00 88.88 97 GLU A CA 1
ATOM 767 C C . GLU A 1 97 ? -12.155 5.675 18.689 1.00 88.88 97 GLU A C 1
ATOM 769 O O . GLU A 1 97 ? -11.481 6.309 19.503 1.00 88.88 97 GLU A O 1
ATOM 774 N N . LEU A 1 98 ? -12.519 4.406 18.907 1.00 90.56 98 LEU A N 1
ATOM 775 C CA . LEU A 1 98 ? -12.157 3.664 20.117 1.00 90.56 98 LEU A CA 1
ATOM 776 C C . LEU A 1 98 ? -10.634 3.549 20.294 1.00 90.56 98 LEU A C 1
ATOM 778 O O . LEU A 1 98 ? -10.127 3.748 21.398 1.00 90.56 98 LEU A O 1
ATOM 782 N N . ILE A 1 99 ? -9.901 3.263 19.215 1.00 89.12 99 ILE A N 1
ATOM 783 C CA . ILE A 1 99 ? -8.433 3.160 19.230 1.00 89.12 99 ILE A CA 1
ATOM 784 C C . ILE A 1 99 ? -7.798 4.513 19.566 1.00 89.12 99 ILE A C 1
ATOM 786 O O . ILE A 1 99 ? -6.886 4.575 20.389 1.00 89.12 99 ILE A O 1
ATOM 790 N N . ARG A 1 100 ? -8.305 5.611 18.990 1.00 85.88 100 ARG A N 1
ATOM 791 C CA . ARG A 1 100 ? -7.836 6.971 19.301 1.00 85.88 100 ARG A CA 1
ATOM 792 C C . ARG A 1 100 ? -8.072 7.336 20.759 1.00 85.88 100 ARG A C 1
ATOM 794 O O . ARG A 1 100 ? -7.167 7.855 21.405 1.00 85.88 100 ARG A O 1
ATOM 801 N N . LYS A 1 101 ? -9.261 7.031 21.283 1.00 86.88 101 LYS A N 1
ATOM 802 C CA . LYS A 1 101 ? -9.595 7.266 22.690 1.00 86.88 101 LYS A CA 1
ATOM 803 C C . LYS A 1 101 ? -8.670 6.474 23.613 1.00 86.88 101 LYS A C 1
ATOM 805 O O . LYS A 1 101 ? -8.100 7.043 24.535 1.00 86.88 101 LYS A O 1
ATOM 810 N N . TYR A 1 102 ? -8.455 5.193 23.316 1.00 86.75 102 TYR A N 1
ATOM 811 C CA . TYR A 1 102 ? -7.529 4.346 24.064 1.00 86.75 102 TYR A CA 1
ATOM 812 C C . TYR A 1 102 ? -6.095 4.898 24.065 1.00 86.75 102 TYR A C 1
ATOM 814 O O . TYR A 1 102 ? -5.454 4.979 25.111 1.00 86.75 102 TYR A O 1
ATOM 822 N N . ALA A 1 103 ? -5.596 5.315 22.900 1.00 81.75 103 ALA A N 1
ATOM 823 C CA . ALA A 1 103 ? -4.256 5.872 22.778 1.00 81.75 103 ALA A CA 1
ATOM 824 C C . ALA A 1 103 ? -4.103 7.204 23.524 1.00 81.75 103 ALA A C 1
ATOM 826 O O . ALA A 1 103 ? -3.080 7.411 24.172 1.00 81.75 103 ALA A O 1
ATOM 827 N N . ALA A 1 104 ? -5.124 8.066 23.501 1.00 81.44 104 ALA A N 1
ATOM 828 C CA . ALA A 1 104 ? -5.146 9.296 24.288 1.00 81.44 104 ALA A CA 1
ATOM 829 C C . ALA A 1 104 ? -5.151 9.012 25.803 1.00 81.44 104 ALA A C 1
ATOM 831 O O . ALA A 1 104 ? -4.383 9.626 26.535 1.00 81.44 104 ALA A O 1
ATOM 832 N N . GLU A 1 105 ? -5.949 8.041 26.267 1.00 82.25 105 GLU A N 1
ATOM 833 C CA . GLU A 1 105 ? -6.011 7.624 27.680 1.00 82.25 105 GLU A CA 1
ATOM 834 C C . GLU A 1 105 ? -4.672 7.079 28.202 1.00 82.25 105 GLU A C 1
ATOM 836 O O . GLU A 1 105 ? -4.344 7.243 29.375 1.00 82.25 105 GLU A O 1
ATOM 841 N N . LYS A 1 106 ? -3.900 6.408 27.342 1.00 78.75 106 LYS A N 1
ATOM 842 C CA . LYS A 1 106 ? -2.633 5.756 27.705 1.00 78.75 106 LYS A CA 1
ATOM 843 C C . LYS A 1 106 ? -1.385 6.541 27.290 1.00 78.75 106 LYS A C 1
ATOM 845 O O . LYS A 1 106 ? -0.279 6.084 27.563 1.00 78.75 106 LYS A O 1
ATOM 850 N N . GLY A 1 107 ? -1.544 7.685 26.622 1.00 74.75 107 GLY A N 1
ATOM 851 C CA . GLY A 1 107 ? -0.431 8.466 26.071 1.00 74.75 107 GLY A CA 1
ATOM 852 C C . GLY A 1 107 ? 0.385 7.716 25.007 1.00 74.75 107 GLY A C 1
ATOM 853 O O . GLY A 1 107 ? 1.594 7.911 24.912 1.00 74.75 107 GLY A O 1
ATOM 854 N N . ILE A 1 108 ? -0.246 6.825 24.235 1.00 72.00 108 ILE A N 1
ATOM 855 C CA . ILE A 1 108 ? 0.432 5.971 23.249 1.00 72.00 108 ILE A CA 1
ATOM 856 C C . ILE A 1 108 ? 0.481 6.667 21.884 1.00 72.00 108 ILE A C 1
ATOM 858 O O . ILE A 1 108 ? -0.529 7.154 21.376 1.00 72.00 108 ILE A O 1
ATOM 862 N N . SER A 1 109 ? 1.648 6.647 21.239 1.00 69.50 109 SER A N 1
ATOM 863 C CA . SER A 1 109 ? 1.811 7.122 19.862 1.00 69.50 109 SER A CA 1
ATOM 864 C C . SER A 1 109 ? 1.099 6.205 18.860 1.00 69.50 109 SER A C 1
ATOM 866 O O . SER A 1 109 ? 1.419 5.021 18.747 1.00 69.50 109 SER A O 1
ATOM 868 N N . LEU A 1 110 ? 0.160 6.761 18.093 1.00 72.06 110 LEU A N 1
ATOM 869 C CA . LEU A 1 110 ? -0.583 6.043 17.051 1.00 72.06 110 LEU A CA 1
ATOM 870 C C . LEU A 1 110 ? 0.231 5.883 15.758 1.00 72.06 110 LEU A C 1
ATOM 872 O O . LEU A 1 110 ? 1.029 6.753 15.392 1.00 72.06 110 LEU A O 1
ATOM 876 N N . ARG A 1 111 ? -0.016 4.800 15.009 1.00 64.19 111 ARG A N 1
ATOM 877 C CA . ARG A 1 111 ? 0.603 4.589 13.693 1.00 64.19 111 ARG A CA 1
ATOM 878 C C . ARG A 1 111 ? -0.274 5.144 12.580 1.00 64.19 111 ARG A C 1
ATOM 880 O O . ARG A 1 111 ? -1.401 4.700 12.368 1.00 64.19 111 ARG A O 1
ATOM 887 N N . HIS A 1 112 ? 0.286 6.073 11.822 1.00 65.38 112 HIS A N 1
ATOM 888 C CA . HIS A 1 112 ? -0.336 6.602 10.615 1.00 65.38 112 HIS A CA 1
ATOM 889 C C . HIS A 1 112 ? -0.046 5.679 9.434 1.00 65.38 112 HIS A C 1
ATOM 891 O O . HIS A 1 112 ? 1.055 5.133 9.305 1.00 65.38 112 HIS A O 1
ATOM 897 N N . GLY A 1 113 ? -1.044 5.482 8.578 1.00 52.59 113 GLY A N 1
ATOM 898 C CA . GLY A 1 113 ? -0.875 4.683 7.374 1.00 52.59 113 GLY A CA 1
ATOM 899 C C . GLY A 1 113 ? -0.002 5.453 6.394 1.00 52.59 113 GLY A C 1
ATOM 900 O O . GLY A 1 113 ? -0.160 6.666 6.250 1.00 52.59 113 GLY A O 1
ATOM 901 N N . LYS A 1 114 ? 0.899 4.776 5.668 1.00 47.41 114 LYS A N 1
ATOM 902 C CA . LYS A 1 114 ? 1.444 5.394 4.451 1.00 47.41 114 LYS A CA 1
ATOM 903 C C . LYS A 1 114 ? 0.245 5.700 3.546 1.00 47.41 114 LYS A C 1
ATOM 905 O O . LYS A 1 114 ? -0.542 4.783 3.302 1.00 47.41 114 LYS A O 1
ATOM 910 N N . PRO A 1 115 ? 0.062 6.944 3.079 1.00 40.16 115 PRO A N 1
ATOM 911 C CA . PRO A 1 115 ? -1.097 7.286 2.276 1.00 40.16 115 PRO A CA 1
ATOM 912 C C . PRO A 1 115 ? -1.077 6.453 0.992 1.00 40.16 115 PRO A C 1
ATOM 914 O O . PRO A 1 115 ? -0.244 6.663 0.112 1.00 40.16 115 PRO A O 1
ATOM 917 N N . ALA A 1 116 ? -2.005 5.499 0.887 1.00 44.06 116 ALA A N 1
ATOM 918 C CA . ALA A 1 116 ? -2.432 4.990 -0.406 1.00 44.06 116 ALA A CA 1
ATOM 919 C C . ALA A 1 116 ? -3.016 6.191 -1.163 1.00 44.06 116 ALA A C 1
ATOM 921 O O . ALA A 1 116 ? -3.865 6.893 -0.611 1.00 44.06 116 ALA A O 1
ATOM 922 N N . GLY A 1 117 ? -2.479 6.473 -2.354 1.00 44.22 117 GLY A N 1
ATOM 923 C CA . GLY A 1 117 ? -2.657 7.723 -3.098 1.00 44.22 117 GLY A CA 1
ATOM 924 C C . GLY A 1 117 ? -4.032 8.377 -2.931 1.00 44.22 117 GLY A C 1
ATOM 925 O O . GLY A 1 117 ? -5.061 7.764 -3.210 1.00 44.22 117 GLY A O 1
ATOM 926 N N . LYS A 1 118 ? -4.029 9.636 -2.467 1.00 43.28 118 LYS A N 1
ATOM 927 C CA . LYS A 1 118 ? -5.216 10.489 -2.300 1.00 43.28 118 LYS A CA 1
ATOM 928 C C . LYS A 1 118 ? -6.144 10.375 -3.524 1.00 43.28 118 LYS A C 1
ATOM 930 O O . LYS A 1 118 ? -5.740 10.731 -4.633 1.00 43.28 118 LYS A O 1
ATOM 935 N N . LYS A 1 119 ? -7.404 9.970 -3.311 1.00 38.78 119 LYS A N 1
ATOM 936 C CA . LYS A 1 119 ? -8.516 10.502 -4.115 1.00 38.78 119 LYS A CA 1
ATOM 937 C C . LYS A 1 119 ? -8.698 11.968 -3.711 1.00 38.78 119 LYS A C 1
ATOM 939 O O . LYS A 1 119 ? -8.619 12.297 -2.528 1.00 38.78 119 LYS A O 1
ATOM 944 N N . ALA A 1 120 ? -8.801 12.819 -4.725 1.00 39.50 120 ALA A N 1
ATOM 945 C CA . ALA A 1 120 ? -8.737 14.270 -4.650 1.00 39.50 120 ALA A CA 1
ATOM 946 C C . ALA A 1 120 ? -9.754 14.869 -3.662 1.00 39.50 120 ALA A C 1
ATOM 948 O O . ALA A 1 120 ? -10.891 14.409 -3.581 1.00 39.50 120 ALA A O 1
ATOM 949 N N . ARG A 1 121 ? -9.325 15.903 -2.929 1.00 42.00 121 ARG A N 1
ATOM 950 C CA . ARG A 1 121 ? -10.225 16.920 -2.378 1.00 42.00 121 ARG A CA 1
ATOM 951 C C . ARG A 1 121 ? -10.411 17.970 -3.471 1.00 42.00 121 ARG A C 1
ATOM 953 O O . ARG A 1 121 ? -9.423 18.349 -4.099 1.00 42.00 121 ARG A O 1
ATOM 960 N N . ASP A 1 122 ? -11.652 18.391 -3.690 1.00 40.28 122 ASP A N 1
ATOM 961 C CA . ASP A 1 122 ? -11.985 19.505 -4.576 1.00 40.28 122 ASP A CA 1
ATOM 962 C C . ASP A 1 122 ? -11.111 20.725 -4.232 1.00 40.28 122 ASP A C 1
ATOM 964 O O . ASP A 1 122 ? -10.964 21.077 -3.061 1.00 40.28 122 ASP A O 1
ATOM 968 N N . ASN A 1 123 ? -10.523 21.341 -5.262 1.00 45.62 123 ASN A N 1
ATOM 969 C CA . ASN A 1 123 ? -9.686 22.553 -5.247 1.00 45.62 123 ASN A CA 1
ATOM 970 C C . ASN A 1 123 ? -8.197 22.490 -4.847 1.00 45.62 123 ASN A C 1
ATOM 972 O O . ASN A 1 123 ? -7.573 23.544 -4.742 1.00 45.62 123 ASN A O 1
ATOM 976 N N . GLU A 1 124 ? -7.560 21.321 -4.739 1.00 59.41 124 GLU A N 1
ATOM 977 C CA . GLU A 1 124 ? -6.094 21.253 -4.578 1.00 59.41 124 GLU A CA 1
ATOM 978 C C . GLU A 1 124 ? -5.452 20.471 -5.735 1.00 59.41 124 GLU A C 1
ATOM 980 O O . GLU A 1 124 ? -5.827 19.324 -5.996 1.00 59.41 124 GLU A O 1
ATOM 985 N N . THR A 1 125 ? -4.495 21.088 -6.447 1.00 72.50 125 THR A N 1
ATOM 986 C CA . THR A 1 125 ? -3.763 20.470 -7.567 1.00 72.50 125 THR A CA 1
ATOM 987 C C . THR A 1 125 ? -3.304 19.060 -7.181 1.00 72.50 125 THR A C 1
ATOM 989 O O . THR A 1 125 ? -2.593 18.909 -6.180 1.00 72.50 125 THR A O 1
ATOM 992 N N . PRO A 1 126 ? -3.682 18.013 -7.941 1.00 85.12 126 PRO A N 1
ATOM 993 C CA . PRO A 1 126 ? -3.321 16.645 -7.610 1.00 85.12 126 PRO A CA 1
ATOM 994 C C . PRO A 1 126 ? -1.822 16.488 -7.328 1.00 85.12 126 PRO A C 1
ATOM 996 O O . PRO A 1 126 ? -0.969 16.989 -8.059 1.00 85.12 126 PRO A O 1
ATOM 999 N N . SER A 1 127 ? -1.490 15.771 -6.252 1.00 83.62 127 SER A N 1
ATOM 1000 C CA . SER A 1 127 ? -0.114 15.665 -5.738 1.00 83.62 127 SER A CA 1
ATOM 1001 C C . SER A 1 127 ? 0.904 15.179 -6.780 1.00 83.62 127 SER A C 1
ATOM 1003 O O . SER A 1 127 ? 2.078 15.561 -6.728 1.00 83.62 127 SER A O 1
ATOM 1005 N N . HIS A 1 128 ? 0.485 14.339 -7.728 1.00 89.94 128 HIS A N 1
ATOM 1006 C CA . HIS A 1 128 ? 1.346 13.881 -8.814 1.00 89.94 128 HIS A CA 1
ATOM 1007 C C . HIS A 1 128 ? 1.657 15.001 -9.816 1.00 89.94 128 HIS A C 1
ATOM 1009 O O . HIS A 1 128 ? 2.816 15.129 -10.195 1.00 89.94 128 HIS A O 1
ATOM 1015 N N . LEU A 1 129 ? 0.704 15.891 -10.115 1.00 90.19 129 LEU A N 1
ATOM 1016 C CA . LEU A 1 129 ? 0.926 17.067 -10.968 1.00 90.19 129 LEU A CA 1
ATOM 1017 C C . LEU A 1 129 ? 1.885 18.082 -10.333 1.00 90.19 129 LEU A C 1
ATOM 1019 O O . LEU A 1 129 ? 2.706 18.666 -11.031 1.00 90.19 129 LEU A O 1
ATOM 1023 N N . ILE A 1 130 ? 1.867 18.229 -9.003 1.00 90.00 130 ILE A N 1
ATOM 1024 C CA . ILE A 1 130 ? 2.875 19.039 -8.291 1.00 90.00 130 ILE A CA 1
ATOM 1025 C C . ILE A 1 130 ? 4.285 18.466 -8.521 1.00 90.00 130 ILE A C 1
ATOM 1027 O O . ILE A 1 130 ? 5.235 19.213 -8.732 1.00 90.00 130 ILE A O 1
ATOM 1031 N N . THR A 1 131 ? 4.429 17.134 -8.515 1.00 91.94 131 THR A N 1
ATOM 1032 C CA . THR A 1 131 ? 5.708 16.465 -8.844 1.00 91.94 131 THR A CA 1
ATOM 1033 C C . THR A 1 131 ? 6.131 16.763 -10.273 1.00 91.94 131 THR A C 1
ATOM 1035 O O . THR A 1 131 ? 7.292 17.080 -10.507 1.00 91.94 131 THR A O 1
ATOM 1038 N N . LEU A 1 132 ? 5.190 16.656 -11.214 1.00 92.06 132 LEU A N 1
ATOM 1039 C CA . LEU A 1 132 ? 5.443 16.866 -12.632 1.00 92.06 132 LEU A CA 1
ATOM 1040 C C . LEU A 1 132 ? 5.920 18.290 -12.918 1.00 92.06 132 LEU A C 1
ATOM 1042 O O . LEU A 1 132 ? 6.857 18.463 -13.688 1.00 92.06 132 LEU A O 1
ATOM 1046 N N . ASN A 1 133 ? 5.314 19.294 -12.283 1.00 92.44 133 ASN A N 1
ATOM 1047 C CA . ASN A 1 133 ? 5.723 20.687 -12.454 1.00 92.44 133 ASN A CA 1
ATOM 1048 C C . ASN A 1 133 ? 7.162 20.909 -11.975 1.00 92.44 133 ASN A C 1
ATOM 1050 O O . ASN A 1 133 ? 7.984 21.393 -12.743 1.00 92.44 133 ASN A O 1
ATOM 1054 N N . LEU A 1 134 ? 7.505 20.441 -10.769 1.00 90.81 134 LEU A N 1
ATOM 1055 C CA . LEU A 1 134 ? 8.877 20.544 -10.253 1.00 90.81 134 LEU A CA 1
ATOM 1056 C C . LEU A 1 134 ? 9.894 19.768 -11.103 1.00 90.81 134 LEU A C 1
ATOM 1058 O O . LEU A 1 134 ? 11.052 20.165 -11.204 1.00 90.81 134 LEU A O 1
ATOM 1062 N N . TYR A 1 135 ? 9.475 18.654 -11.707 1.00 93.62 135 TYR A N 1
ATOM 1063 C CA . TYR A 1 135 ? 10.314 17.903 -12.638 1.00 93.62 135 TYR A CA 1
ATOM 1064 C C . TYR A 1 135 ? 10.545 18.675 -13.944 1.00 93.62 135 TYR A C 1
ATOM 1066 O O . TYR A 1 135 ? 11.676 18.764 -14.412 1.00 93.62 135 TYR A O 1
ATOM 1074 N N . ARG A 1 136 ? 9.502 19.311 -14.493 1.00 91.25 136 ARG A N 1
ATOM 1075 C CA . ARG A 1 136 ? 9.599 20.180 -15.681 1.00 91.25 136 ARG A CA 1
ATOM 1076 C C . ARG A 1 136 ? 10.435 21.436 -15.446 1.00 91.25 136 ARG A C 1
ATOM 1078 O O . ARG A 1 136 ? 11.049 21.929 -16.382 1.00 91.25 136 ARG A O 1
ATOM 1085 N N . GLU A 1 137 ? 10.501 21.911 -14.208 1.00 91.00 137 GLU A N 1
ATOM 1086 C CA . GLU A 1 137 ? 11.409 22.981 -13.774 1.00 91.00 137 GLU A CA 1
ATOM 1087 C C . GLU A 1 137 ? 12.881 22.520 -13.658 1.00 91.00 137 GLU A C 1
ATOM 1089 O O . GLU A 1 137 ? 13.744 23.309 -13.279 1.00 91.00 137 GLU A O 1
ATOM 1094 N N . GLY A 1 138 ? 13.191 21.256 -13.974 1.00 90.38 138 GLY A N 1
ATOM 1095 C CA . GLY A 1 138 ? 14.547 20.697 -13.949 1.00 90.38 138 GLY A CA 1
ATOM 1096 C C . GLY A 1 138 ? 14.940 20.036 -12.624 1.00 90.38 138 GLY A C 1
ATOM 1097 O O . GLY A 1 138 ? 16.110 19.718 -12.410 1.00 90.38 138 GLY A O 1
ATOM 1098 N N . GLY A 1 139 ? 13.990 19.820 -11.708 1.00 89.88 139 GLY A N 1
ATOM 1099 C CA . GLY A 1 139 ? 14.243 19.110 -10.457 1.00 89.88 139 GLY A CA 1
ATOM 1100 C C . GLY A 1 139 ? 14.549 17.625 -10.675 1.00 89.88 139 GLY A C 1
ATOM 1101 O O . GLY A 1 139 ? 13.819 16.922 -11.371 1.00 89.88 139 GLY A O 1
ATOM 1102 N N . THR A 1 140 ? 15.590 17.105 -10.020 1.00 93.75 140 THR A N 1
ATOM 1103 C CA . THR A 1 140 ? 15.856 15.656 -9.993 1.00 93.75 140 THR A CA 1
ATOM 1104 C C . THR A 1 140 ? 14.866 14.935 -9.077 1.00 93.75 140 THR A C 1
ATOM 1106 O O . THR A 1 140 ? 14.299 15.531 -8.159 1.00 93.75 140 THR A O 1
ATOM 1109 N N . ILE A 1 141 ? 14.679 13.624 -9.266 1.00 91.81 141 ILE A N 1
ATOM 1110 C CA . ILE A 1 141 ? 13.781 12.810 -8.425 1.00 91.81 141 ILE A CA 1
ATOM 1111 C C . ILE A 1 141 ? 14.138 12.951 -6.935 1.00 91.81 141 ILE A C 1
ATOM 1113 O O . ILE A 1 141 ? 13.255 13.105 -6.089 1.00 91.81 141 ILE A O 1
ATOM 1117 N N . GLN A 1 142 ? 15.432 12.922 -6.615 1.00 92.06 142 GLN A N 1
ATOM 1118 C CA . GLN A 1 142 ? 15.960 13.038 -5.257 1.00 92.06 142 GLN A CA 1
ATOM 1119 C C . GLN A 1 142 ? 15.673 14.422 -4.667 1.00 92.06 142 GLN A C 1
ATOM 1121 O O . GLN A 1 142 ? 15.267 14.530 -3.508 1.00 92.06 142 GLN A O 1
ATOM 1126 N N . GLU A 1 143 ? 15.836 15.477 -5.467 1.00 89.75 143 GLU A N 1
ATOM 1127 C CA . GLU A 1 143 ? 15.577 16.840 -5.019 1.00 89.75 143 GLU A CA 1
ATOM 1128 C C . GLU A 1 143 ? 14.087 17.090 -4.792 1.00 89.75 143 GLU A C 1
ATOM 1130 O O . GLU A 1 143 ? 13.700 17.662 -3.773 1.00 89.75 143 GLU A O 1
ATOM 1135 N N . ILE A 1 144 ? 13.235 16.602 -5.693 1.00 89.44 144 ILE A N 1
ATOM 1136 C CA . ILE A 1 144 ? 11.780 16.699 -5.551 1.00 89.44 144 ILE A CA 1
ATOM 1137 C C . ILE A 1 144 ? 11.315 15.931 -4.311 1.00 89.44 144 ILE A C 1
ATOM 1139 O O . ILE A 1 144 ? 10.487 16.438 -3.552 1.00 89.44 144 ILE A O 1
ATOM 1143 N N . ALA A 1 145 ? 11.869 14.739 -4.067 1.00 83.31 145 ALA A N 1
ATOM 1144 C CA . ALA A 1 145 ? 11.591 13.957 -2.866 1.00 83.31 145 ALA A CA 1
ATOM 1145 C C . ALA A 1 145 ? 11.924 14.760 -1.599 1.00 83.31 145 ALA A C 1
ATOM 1147 O O . ALA A 1 145 ? 11.072 14.904 -0.721 1.00 83.31 145 ALA A O 1
ATOM 1148 N N . ARG A 1 146 ? 13.114 15.371 -1.548 1.00 87.31 146 ARG A N 1
ATOM 1149 C CA . ARG A 1 146 ? 13.555 16.217 -0.432 1.00 87.31 146 ARG A CA 1
ATOM 1150 C C . ARG A 1 146 ? 12.660 17.443 -0.239 1.00 87.31 146 ARG A C 1
ATOM 1152 O O . ARG A 1 146 ? 12.143 17.641 0.856 1.00 87.31 146 ARG A O 1
ATOM 1159 N N . ARG A 1 147 ? 12.431 18.235 -1.294 1.00 85.44 147 ARG A N 1
ATOM 1160 C CA . ARG A 1 147 ? 11.627 19.473 -1.242 1.00 85.44 147 ARG A CA 1
ATOM 1161 C C . ARG A 1 147 ? 10.192 19.225 -0.800 1.00 85.44 147 ARG A C 1
ATOM 1163 O O . ARG A 1 147 ? 9.613 20.047 -0.101 1.00 85.44 147 ARG A O 1
ATOM 1170 N N . ARG A 1 148 ? 9.614 18.097 -1.214 1.00 86.75 148 ARG A N 1
ATOM 1171 C CA . ARG A 1 148 ? 8.225 17.747 -0.904 1.00 86.75 148 ARG A CA 1
ATOM 1172 C C . ARG A 1 148 ? 8.066 16.889 0.353 1.00 86.75 148 ARG A C 1
ATOM 1174 O O . ARG A 1 148 ? 6.934 16.550 0.687 1.00 86.75 148 ARG A O 1
ATOM 1181 N N . GLY A 1 149 ? 9.159 16.494 1.011 1.00 80.44 149 GLY A N 1
ATOM 1182 C CA . GLY A 1 149 ? 9.116 15.552 2.136 1.00 80.44 149 GLY A CA 1
ATOM 1183 C C . GLY A 1 149 ? 8.542 14.179 1.757 1.00 80.44 149 GLY A C 1
ATOM 1184 O O . GLY A 1 149 ? 7.859 13.546 2.560 1.00 80.44 149 GLY A O 1
ATOM 1185 N N . LEU A 1 150 ? 8.764 13.730 0.519 1.00 81.69 150 LEU A N 1
ATOM 1186 C CA . LEU A 1 150 ? 8.279 12.455 -0.013 1.00 81.69 150 LEU A CA 1
ATOM 1187 C C . LEU A 1 150 ? 9.417 11.441 -0.138 1.00 81.69 150 LEU A C 1
ATOM 1189 O O . LEU A 1 150 ? 10.592 11.793 -0.178 1.00 81.69 150 LEU A O 1
ATOM 1193 N N . SER A 1 151 ? 9.069 10.158 -0.254 1.00 86.25 151 SER A N 1
ATOM 1194 C CA . SER A 1 151 ? 10.055 9.138 -0.622 1.00 86.25 151 SER A CA 1
ATOM 1195 C C . SER A 1 151 ? 10.362 9.184 -2.124 1.00 86.25 151 SER A C 1
ATOM 1197 O O . SER A 1 151 ? 9.484 9.510 -2.924 1.00 86.25 151 SER A O 1
ATOM 1199 N N . VAL A 1 152 ? 11.578 8.787 -2.514 1.00 87.38 152 VAL A N 1
ATOM 1200 C CA . VAL A 1 152 ? 11.996 8.654 -3.927 1.00 87.38 152 VAL A CA 1
ATOM 1201 C C . VAL A 1 152 ? 11.013 7.786 -4.719 1.00 87.38 152 VAL A C 1
ATOM 1203 O O . VAL A 1 152 ? 10.583 8.170 -5.802 1.00 87.38 152 VAL A O 1
ATOM 1206 N N . VAL A 1 153 ? 10.570 6.672 -4.130 1.00 83.31 153 VAL A N 1
ATOM 1207 C CA . VAL A 1 153 ? 9.588 5.757 -4.734 1.00 83.31 153 VAL A CA 1
ATOM 1208 C C . VAL A 1 153 ? 8.248 6.456 -4.992 1.00 83.31 153 VAL A C 1
ATOM 1210 O O . VAL A 1 153 ? 7.642 6.270 -6.039 1.00 83.31 153 VAL A O 1
ATOM 1213 N N . THR A 1 154 ? 7.794 7.321 -4.079 1.00 83.62 154 THR A N 1
ATOM 1214 C CA . THR A 1 154 ? 6.551 8.092 -4.267 1.00 83.62 154 THR A CA 1
ATOM 1215 C C . THR A 1 154 ? 6.666 9.088 -5.421 1.00 83.62 154 THR A C 1
ATOM 1217 O O . THR A 1 154 ? 5.708 9.270 -6.167 1.00 83.62 154 THR A O 1
ATOM 1220 N N . VAL A 1 155 ? 7.828 9.727 -5.583 1.00 88.25 155 VAL A N 1
ATOM 1221 C CA . VAL A 1 155 ? 8.097 10.636 -6.709 1.00 88.25 155 VAL A CA 1
ATOM 1222 C C . VAL A 1 155 ? 8.100 9.866 -8.031 1.00 88.25 155 VAL A C 1
ATOM 1224 O O . VAL A 1 155 ? 7.435 10.284 -8.974 1.00 88.25 155 VAL A O 1
ATOM 1227 N N . GLN A 1 156 ? 8.769 8.713 -8.074 1.00 91.75 156 GLN A N 1
ATOM 1228 C CA . GLN A 1 156 ? 8.757 7.804 -9.223 1.00 91.75 156 GLN A CA 1
ATOM 1229 C C . GLN A 1 156 ? 7.330 7.375 -9.598 1.00 91.75 156 GLN A C 1
ATOM 1231 O O . GLN A 1 156 ? 6.926 7.510 -10.752 1.00 91.75 156 GLN A O 1
ATOM 1236 N N . ASP A 1 157 ? 6.532 6.929 -8.625 1.00 86.81 157 ASP A N 1
ATOM 1237 C CA . ASP A 1 157 ? 5.142 6.521 -8.857 1.00 86.81 157 ASP A CA 1
ATOM 1238 C C . ASP A 1 157 ? 4.252 7.693 -9.312 1.00 86.81 157 ASP A C 1
ATOM 1240 O O . ASP A 1 157 ? 3.363 7.505 -10.144 1.00 86.81 157 ASP A O 1
ATOM 1244 N N . HIS A 1 158 ? 4.492 8.915 -8.820 1.00 90.25 158 HIS A N 1
ATOM 1245 C CA . HIS A 1 158 ? 3.807 10.111 -9.314 1.00 90.25 158 HIS A CA 1
ATOM 1246 C C . HIS A 1 158 ? 4.130 10.407 -10.783 1.00 90.25 158 HIS A C 1
ATOM 1248 O O . HIS A 1 158 ? 3.212 10.735 -11.534 1.00 90.25 158 HIS A O 1
ATOM 1254 N N . LEU A 1 159 ? 5.396 10.290 -11.200 1.00 92.25 159 LEU A N 1
ATOM 1255 C CA . LEU A 1 159 ? 5.786 10.480 -12.600 1.00 92.25 159 LEU A CA 1
ATOM 1256 C C . LEU A 1 159 ? 5.142 9.416 -13.493 1.00 92.25 159 LEU A C 1
ATOM 1258 O O . LEU A 1 159 ? 4.550 9.760 -14.513 1.00 92.25 159 LEU A O 1
ATOM 1262 N N . VAL A 1 160 ? 5.178 8.143 -13.082 1.00 89.62 160 VAL A N 1
ATOM 1263 C CA . VAL A 1 160 ? 4.520 7.041 -13.813 1.00 89.62 160 VAL A CA 1
ATOM 1264 C C . VAL A 1 160 ? 3.032 7.327 -13.976 1.00 89.62 160 VAL A C 1
ATOM 1266 O O . VAL A 1 160 ? 2.508 7.260 -15.084 1.00 89.62 160 VAL A O 1
ATOM 1269 N N . ARG A 1 161 ? 2.354 7.735 -12.897 1.00 86.31 161 ARG A N 1
ATOM 1270 C CA . ARG A 1 161 ? 0.943 8.130 -12.956 1.00 86.31 161 ARG A CA 1
ATOM 1271 C C . ARG A 1 161 ? 0.699 9.261 -13.958 1.00 86.31 161 ARG A C 1
ATOM 1273 O O . ARG A 1 161 ? -0.243 9.169 -14.734 1.00 86.31 161 ARG A O 1
ATOM 1280 N N . CYS A 1 162 ? 1.542 10.293 -13.971 1.00 88.50 162 CYS A N 1
ATOM 1281 C CA . CYS A 1 162 ? 1.426 11.383 -14.939 1.00 88.50 162 CYS A CA 1
ATOM 1282 C C . CYS A 1 162 ? 1.578 10.885 -16.388 1.00 88.50 162 CYS A C 1
ATOM 1284 O O . CYS A 1 162 ? 0.819 11.308 -17.256 1.00 88.50 162 CYS A O 1
ATOM 1286 N N . GLY A 1 163 ? 2.514 9.966 -16.645 1.00 87.94 163 GLY A N 1
ATOM 1287 C CA . GLY A 1 163 ? 2.681 9.341 -17.961 1.00 87.94 163 GLY A CA 1
ATOM 1288 C C . GLY A 1 163 ? 1.447 8.563 -18.415 1.00 87.94 163 GLY A C 1
ATOM 1289 O O . GLY A 1 163 ? 1.014 8.707 -19.556 1.00 87.94 163 GLY A O 1
ATOM 1290 N N . LEU A 1 164 ? 0.833 7.794 -17.510 1.00 83.00 164 LEU A N 1
ATOM 1291 C CA . LEU A 1 164 ? -0.409 7.055 -17.778 1.00 83.00 164 LEU A CA 1
ATOM 1292 C C . LEU A 1 164 ? -1.608 7.970 -18.036 1.00 83.00 164 LEU A C 1
ATOM 1294 O O . LEU A 1 164 ? -2.486 7.631 -18.823 1.00 83.00 164 LEU A O 1
ATOM 1298 N N . GLU A 1 165 ? -1.632 9.136 -17.395 1.00 84.38 165 GLU A N 1
ATOM 1299 C CA . GLU A 1 165 ? -2.621 10.191 -17.641 1.00 84.38 165 GLU A CA 1
ATOM 1300 C C . GLU A 1 165 ? -2.338 10.973 -18.945 1.00 84.38 165 GLU A C 1
ATOM 1302 O O . GLU A 1 165 ? -3.087 11.880 -19.302 1.00 84.38 165 GLU A O 1
ATOM 1307 N N . GLY A 1 166 ? -1.290 10.605 -19.693 1.00 83.94 166 GLY A N 1
ATOM 1308 C CA . GLY A 1 166 ? -0.971 11.154 -21.012 1.00 83.94 166 GLY A CA 1
ATOM 1309 C C . GLY A 1 166 ? -0.050 12.375 -20.990 1.00 83.94 166 GLY A C 1
ATOM 1310 O O . GLY A 1 166 ? 0.188 12.977 -22.039 1.00 83.94 166 GLY A O 1
ATOM 1311 N N . HIS A 1 167 ? 0.496 12.752 -19.831 1.00 88.56 167 HIS A N 1
ATOM 1312 C CA . HIS A 1 167 ? 1.460 13.843 -19.759 1.00 88.56 167 HIS A CA 1
ATOM 1313 C C . HIS A 1 167 ? 2.798 13.452 -20.391 1.00 88.56 167 HIS A C 1
ATOM 1315 O O . HIS A 1 167 ? 3.340 12.378 -20.138 1.00 88.56 167 HIS A O 1
ATOM 1321 N N . GLN A 1 168 ? 3.361 14.370 -21.178 1.00 86.88 168 GLN A N 1
ATOM 1322 C CA . GLN A 1 168 ? 4.693 14.208 -21.753 1.00 86.88 168 GLN A CA 1
ATOM 1323 C C . GLN A 1 168 ? 5.761 14.336 -20.663 1.00 86.88 168 GLN A C 1
ATOM 1325 O O . GLN A 1 168 ? 5.805 15.344 -19.943 1.00 86.88 168 GLN A O 1
ATOM 1330 N N . ILE A 1 169 ? 6.576 13.288 -20.559 1.00 90.06 169 ILE A N 1
ATOM 1331 C CA . ILE A 1 169 ? 7.717 13.118 -19.661 1.00 90.06 169 ILE A CA 1
ATOM 1332 C C . ILE A 1 169 ? 8.804 12.443 -20.492 1.00 90.06 169 ILE A C 1
ATOM 1334 O O . ILE A 1 169 ? 8.505 11.511 -21.240 1.00 90.06 169 ILE A O 1
ATOM 1338 N N . ASP A 1 170 ? 10.036 12.921 -20.362 1.00 90.06 170 ASP A N 1
ATOM 1339 C CA . ASP A 1 170 ? 11.188 12.236 -20.929 1.00 90.06 170 ASP A CA 1
ATOM 1340 C C . ASP A 1 170 ? 11.535 11.017 -20.062 1.00 90.06 170 ASP A C 1
ATOM 1342 O O . ASP A 1 170 ? 11.853 11.146 -18.877 1.00 90.06 170 ASP A O 1
ATOM 1346 N N . TRP A 1 171 ? 11.393 9.827 -20.642 1.00 92.12 171 TRP A N 1
ATOM 1347 C CA . TRP A 1 171 ? 11.634 8.557 -19.961 1.00 92.12 171 TRP A CA 1
ATOM 1348 C C . TRP A 1 171 ? 13.048 8.024 -20.184 1.00 92.12 171 TRP A C 1
ATOM 1350 O O . TRP A 1 171 ? 13.481 7.162 -19.419 1.00 92.12 171 TRP A O 1
ATOM 1360 N N . ASP A 1 172 ? 13.772 8.540 -21.179 1.00 89.81 172 ASP A N 1
ATOM 1361 C CA . ASP A 1 172 ? 15.087 8.033 -21.580 1.00 89.81 172 ASP A CA 1
ATOM 1362 C C . ASP A 1 172 ? 16.124 8.092 -20.449 1.00 89.81 172 ASP A C 1
ATOM 1364 O O . ASP A 1 172 ? 16.837 7.106 -20.257 1.00 89.81 172 ASP A O 1
ATOM 1368 N N . PRO A 1 173 ? 16.170 9.143 -19.604 1.00 90.44 173 PRO A N 1
ATOM 1369 C CA . PRO A 1 173 ? 17.091 9.189 -18.468 1.00 90.44 173 PRO A CA 1
ATOM 1370 C C . PRO A 1 173 ? 16.845 8.108 -17.404 1.00 90.44 173 PRO A C 1
ATOM 1372 O O . PRO A 1 173 ? 17.696 7.888 -16.543 1.00 90.44 173 PRO A O 1
ATOM 1375 N N . PHE A 1 174 ? 15.672 7.467 -17.411 1.00 90.81 174 PHE A N 1
ATOM 1376 C CA . PHE A 1 174 ? 15.272 6.463 -16.421 1.00 90.81 174 PHE A CA 1
ATOM 1377 C C . PHE A 1 174 ? 15.380 5.028 -16.933 1.00 90.81 174 PHE A C 1
ATOM 1379 O O . PHE A 1 174 ? 15.126 4.089 -16.178 1.00 90.81 174 PHE A O 1
ATOM 1386 N N . ILE A 1 175 ? 15.734 4.854 -18.204 1.00 91.44 175 ILE A N 1
ATOM 1387 C CA . ILE A 1 175 ? 15.848 3.555 -18.849 1.00 91.44 175 ILE A CA 1
ATOM 1388 C C . ILE A 1 175 ? 17.331 3.330 -19.152 1.00 91.44 175 ILE A C 1
ATOM 1390 O O . ILE A 1 175 ? 17.919 4.088 -19.923 1.00 91.44 175 ILE A O 1
ATOM 1394 N N . PRO A 1 176 ? 17.965 2.288 -18.589 1.00 89.88 176 PRO A N 1
ATOM 1395 C CA . PRO A 1 176 ? 19.292 1.895 -19.037 1.00 89.88 176 PRO A CA 1
ATOM 1396 C C . PRO A 1 176 ? 19.227 1.507 -20.521 1.00 89.88 176 PRO A C 1
ATOM 1398 O O . PRO A 1 176 ? 18.583 0.517 -20.874 1.00 89.88 176 PRO A O 1
ATOM 1401 N N . GLN A 1 177 ? 19.870 2.292 -21.390 1.00 87.50 177 GLN A N 1
ATOM 1402 C CA . GLN A 1 177 ? 19.748 2.151 -22.849 1.00 87.50 177 GLN A CA 1
ATOM 1403 C C . GLN A 1 177 ? 20.132 0.749 -23.346 1.00 87.50 177 GLN A C 1
ATOM 1405 O O . GLN A 1 177 ? 19.495 0.213 -24.249 1.00 87.50 177 GLN A O 1
ATOM 1410 N N . GLU A 1 178 ? 21.115 0.113 -22.705 1.00 89.25 178 GLU A N 1
ATOM 1411 C CA . GLU A 1 178 ? 21.546 -1.259 -23.006 1.00 89.25 178 GLU A CA 1
ATOM 1412 C C . GLU A 1 178 ? 20.452 -2.317 -22.783 1.00 89.25 178 GLU A C 1
ATOM 1414 O O . GLU A 1 178 ? 20.443 -3.350 -23.453 1.00 89.25 178 GLU A O 1
ATOM 1419 N N . TYR A 1 179 ? 19.497 -2.054 -21.884 1.00 90.19 179 TYR A N 1
ATOM 1420 C CA . TYR A 1 179 ? 18.426 -2.989 -21.543 1.00 90.19 179 TYR A CA 1
ATOM 1421 C C . TYR A 1 179 ? 17.072 -2.616 -22.143 1.00 90.19 179 TYR A C 1
ATOM 1423 O O . TYR A 1 179 ? 16.150 -3.420 -22.038 1.00 90.19 179 TYR A O 1
ATOM 1431 N N . GLU A 1 180 ? 16.917 -1.462 -22.799 1.00 91.44 180 GLU A N 1
ATOM 1432 C CA . GLU A 1 180 ? 15.619 -1.022 -23.334 1.00 91.44 180 GLU A CA 1
ATOM 1433 C C . GLU A 1 180 ? 14.996 -2.069 -24.273 1.00 91.44 180 GLU A C 1
ATOM 1435 O O . GLU A 1 180 ? 13.856 -2.495 -24.072 1.00 91.44 180 GLU A O 1
ATOM 1440 N N . ALA A 1 181 ? 15.772 -2.552 -25.248 1.00 89.88 181 ALA A N 1
ATOM 1441 C CA . ALA A 1 181 ? 15.321 -3.566 -26.201 1.00 89.88 181 ALA A CA 1
ATOM 1442 C C . ALA A 1 181 ? 14.979 -4.904 -25.520 1.00 89.88 181 ALA A C 1
ATOM 1444 O O . ALA A 1 181 ? 14.017 -5.576 -25.899 1.00 89.88 181 ALA A O 1
ATOM 1445 N N . LEU A 1 182 ? 15.741 -5.282 -24.488 1.00 90.31 182 LEU A N 1
ATOM 1446 C CA . LEU A 1 182 ? 15.488 -6.497 -23.715 1.00 90.31 182 LEU A CA 1
ATOM 1447 C C . LEU A 1 182 ? 14.189 -6.377 -22.908 1.00 90.31 182 LEU A C 1
ATOM 1449 O O . LEU A 1 182 ? 13.381 -7.304 -22.909 1.00 90.31 182 LEU A O 1
ATOM 1453 N N . ILE A 1 183 ? 13.970 -5.234 -22.253 1.00 88.44 183 ILE A N 1
ATOM 1454 C CA . ILE A 1 183 ? 12.761 -4.955 -21.473 1.00 88.44 183 ILE A CA 1
ATOM 1455 C C . ILE A 1 183 ? 11.528 -5.015 -22.381 1.00 88.44 183 ILE A C 1
ATOM 1457 O O . ILE A 1 183 ? 10.556 -5.676 -22.022 1.00 88.44 183 ILE A O 1
ATOM 1461 N N . LEU A 1 184 ? 11.576 -4.394 -23.564 1.00 88.38 184 LEU A N 1
ATOM 1462 C CA . LEU A 1 184 ? 10.483 -4.430 -24.542 1.00 88.38 184 LEU A CA 1
ATOM 1463 C C . LEU A 1 184 ? 10.120 -5.852 -24.957 1.00 88.38 184 LEU A C 1
ATOM 1465 O O . LEU A 1 184 ? 8.967 -6.259 -24.821 1.00 88.38 184 LEU A O 1
ATOM 1469 N N . ARG A 1 185 ? 11.119 -6.633 -25.374 1.00 88.25 185 ARG A N 1
ATOM 1470 C CA . ARG A 1 185 ? 10.913 -8.029 -25.764 1.00 88.25 185 ARG A CA 1
ATOM 1471 C C . ARG A 1 185 ? 10.276 -8.842 -24.635 1.00 88.25 185 ARG A C 1
ATOM 1473 O O . ARG A 1 185 ? 9.348 -9.610 -24.868 1.00 88.25 185 ARG A O 1
ATOM 1480 N N . LYS A 1 186 ? 10.733 -8.650 -23.394 1.00 87.62 186 LYS A N 1
ATOM 1481 C CA . LYS A 1 186 ? 10.171 -9.343 -22.225 1.00 87.62 186 LYS A CA 1
ATOM 1482 C C . LYS A 1 186 ? 8.755 -8.904 -21.880 1.00 87.62 186 LYS A C 1
ATOM 1484 O O . LYS A 1 186 ? 7.949 -9.732 -21.459 1.00 87.62 186 LYS A O 1
ATOM 1489 N N . ILE A 1 187 ? 8.421 -7.635 -22.095 1.00 86.31 187 ILE A N 1
ATOM 1490 C CA . ILE A 1 187 ? 7.050 -7.143 -21.944 1.00 86.31 187 ILE A CA 1
ATOM 1491 C C . ILE A 1 187 ? 6.121 -7.795 -22.977 1.00 86.31 187 ILE A C 1
ATOM 1493 O O . ILE A 1 187 ? 5.000 -8.154 -22.618 1.00 86.31 187 ILE A O 1
ATOM 1497 N N . GLU A 1 188 ? 6.567 -7.976 -24.221 1.00 84.69 188 GLU A N 1
ATOM 1498 C CA . GLU A 1 188 ? 5.786 -8.644 -25.273 1.00 84.69 188 GLU A CA 1
ATOM 1499 C C . GLU A 1 188 ? 5.591 -10.144 -25.000 1.00 84.69 188 GLU A C 1
ATOM 1501 O O . GLU A 1 188 ? 4.487 -10.655 -25.174 1.00 84.69 188 GLU A O 1
ATOM 1506 N N . GLU A 1 189 ? 6.630 -10.837 -24.520 1.00 83.19 189 GLU A N 1
ATOM 1507 C CA . GLU A 1 189 ? 6.586 -12.274 -24.207 1.00 83.19 189 GLU A CA 1
ATOM 1508 C C . GLU A 1 189 ? 5.666 -12.591 -23.008 1.00 83.19 189 GLU A C 1
ATOM 1510 O O . GLU A 1 189 ? 4.896 -13.552 -23.044 1.00 83.19 189 GLU A O 1
ATOM 1515 N N . VAL A 1 190 ? 5.738 -11.791 -21.937 1.00 81.06 190 VAL A N 1
ATOM 1516 C CA . VAL A 1 190 ? 5.086 -12.086 -20.643 1.00 81.06 190 VAL A CA 1
ATOM 1517 C C . VAL A 1 190 ? 3.778 -11.307 -20.441 1.00 81.06 190 VAL A C 1
ATOM 1519 O O . VAL A 1 190 ? 2.892 -11.730 -19.691 1.00 81.06 190 VAL A O 1
ATOM 1522 N N . GLY A 1 191 ? 3.635 -10.167 -21.118 1.00 75.56 191 GLY A N 1
ATOM 1523 C CA . GLY A 1 191 ? 2.507 -9.250 -21.003 1.00 75.56 191 GLY A CA 1
ATOM 1524 C C . GLY A 1 191 ? 2.654 -8.218 -19.875 1.00 75.56 191 GLY A C 1
ATOM 1525 O O . GLY A 1 191 ? 3.122 -8.498 -18.772 1.00 75.56 191 GLY A O 1
ATOM 1526 N N . ALA A 1 192 ? 2.158 -7.001 -20.117 1.00 74.44 192 ALA A N 1
ATOM 1527 C CA . ALA A 1 192 ? 2.305 -5.845 -19.221 1.00 74.44 192 ALA A CA 1
ATOM 1528 C C . ALA A 1 192 ? 1.428 -5.865 -17.944 1.00 74.44 192 ALA A C 1
ATOM 1530 O O . ALA A 1 192 ? 1.413 -4.895 -17.188 1.00 74.44 192 ALA A O 1
ATOM 1531 N N . GLN A 1 193 ? 0.682 -6.944 -17.674 1.00 70.75 193 GLN A N 1
ATOM 1532 C CA . GLN A 1 193 ? -0.267 -6.982 -16.549 1.00 70.75 193 GLN A CA 1
ATOM 1533 C C . GLN A 1 193 ? 0.398 -7.191 -15.183 1.00 70.75 193 GLN A C 1
ATOM 1535 O O . GLN A 1 193 ? -0.158 -6.805 -14.152 1.00 70.75 193 GLN A O 1
ATOM 1540 N N . ARG A 1 194 ? 1.569 -7.839 -15.138 1.00 73.56 194 ARG A N 1
ATOM 1541 C CA . ARG A 1 194 ? 2.285 -8.138 -13.890 1.00 73.56 194 ARG A CA 1
ATOM 1542 C C . ARG A 1 194 ? 3.768 -7.835 -14.067 1.00 73.56 194 ARG A C 1
ATOM 1544 O O . ARG A 1 194 ? 4.453 -8.505 -14.825 1.00 73.56 194 ARG A O 1
ATOM 1551 N N . LEU A 1 195 ? 4.279 -6.868 -13.304 1.00 79.88 195 LEU A N 1
ATOM 1552 C CA . LEU A 1 195 ? 5.681 -6.432 -13.399 1.00 79.88 195 LEU A CA 1
ATOM 1553 C C . LEU A 1 195 ? 6.681 -7.435 -12.814 1.00 79.88 195 LEU A C 1
ATOM 1555 O O . LEU A 1 195 ? 7.837 -7.461 -13.220 1.00 79.88 195 LEU A O 1
ATOM 1559 N N . ARG A 1 196 ? 6.258 -8.241 -11.834 1.00 78.31 196 ARG A N 1
ATOM 1560 C CA . ARG A 1 196 ? 7.147 -9.177 -11.134 1.00 78.31 196 ARG A CA 1
ATOM 1561 C C . ARG A 1 196 ? 7.716 -10.268 -12.062 1.00 78.31 196 ARG A C 1
ATOM 1563 O O . ARG A 1 196 ? 8.932 -10.403 -12.061 1.00 78.31 196 ARG A O 1
ATOM 1570 N N . PRO A 1 197 ? 6.900 -10.982 -12.865 1.00 81.81 197 PRO A N 1
ATOM 1571 C CA . PRO A 1 197 ? 7.406 -11.926 -13.865 1.00 81.81 197 PRO A CA 1
ATOM 1572 C C . PRO A 1 197 ? 8.437 -11.311 -14.822 1.00 81.81 197 PRO A C 1
ATOM 1574 O O . PRO A 1 197 ? 9.501 -11.878 -15.020 1.00 81.81 197 PRO A O 1
ATOM 1577 N N . ILE A 1 198 ? 8.172 -10.099 -15.323 1.00 85.00 198 ILE A N 1
ATOM 1578 C CA . ILE A 1 198 ? 9.103 -9.374 -16.201 1.00 85.00 198 ILE A CA 1
ATOM 1579 C C . ILE A 1 198 ? 10.424 -9.093 -15.466 1.00 85.00 198 ILE A C 1
ATOM 1581 O O . ILE A 1 198 ? 11.499 -9.331 -16.002 1.00 85.00 198 ILE A O 1
ATOM 1585 N N . LYS A 1 199 ? 10.362 -8.620 -14.213 1.00 84.75 199 LYS A N 1
ATOM 1586 C CA . LYS A 1 199 ? 11.557 -8.299 -13.418 1.00 84.75 199 LYS A CA 1
ATOM 1587 C C . LYS A 1 199 ? 12.421 -9.521 -13.098 1.00 84.75 199 LYS A C 1
ATOM 1589 O O . LYS A 1 199 ? 13.639 -9.371 -13.015 1.00 84.75 199 LYS A O 1
ATOM 1594 N N . GLU A 1 200 ? 11.810 -10.685 -12.878 1.00 87.25 200 GLU A N 1
ATOM 1595 C CA . GLU A 1 200 ? 12.516 -11.939 -12.573 1.00 87.25 200 GLU A CA 1
ATOM 1596 C C . GLU A 1 200 ? 13.348 -12.447 -13.769 1.00 87.25 200 GLU A C 1
ATOM 1598 O O . GLU A 1 200 ? 14.341 -13.137 -13.560 1.00 87.25 200 GLU A O 1
ATOM 1603 N N . GLU A 1 201 ? 13.006 -12.045 -14.996 1.00 86.06 201 GLU A N 1
ATOM 1604 C CA . GLU A 1 201 ? 13.744 -12.382 -16.224 1.00 86.06 201 GLU A CA 1
ATOM 1605 C C . GLU A 1 201 ? 14.757 -11.311 -16.662 1.00 86.06 201 GLU A C 1
ATOM 1607 O O . GLU A 1 201 ? 15.474 -11.499 -17.647 1.00 86.06 201 GLU A O 1
ATOM 1612 N N . LEU A 1 202 ? 14.821 -10.183 -15.948 1.00 88.00 202 LEU A N 1
ATOM 1613 C CA . LEU A 1 202 ? 15.698 -9.061 -16.271 1.00 88.00 202 LEU A CA 1
ATOM 1614 C C . LEU A 1 202 ? 16.909 -8.988 -15.327 1.00 88.00 202 LEU A C 1
ATOM 1616 O O . LEU A 1 202 ? 16.781 -9.325 -14.143 1.00 88.00 202 LEU A O 1
ATOM 1620 N N . PRO A 1 203 ? 18.057 -8.467 -15.807 1.00 87.81 203 PRO A N 1
ATOM 1621 C CA . PRO A 1 203 ? 19.254 -8.244 -14.994 1.00 87.81 203 PRO A CA 1
ATOM 1622 C C . PRO A 1 203 ? 18.984 -7.453 -13.704 1.00 87.81 203 PRO A C 1
ATOM 1624 O O . PRO A 1 203 ? 17.993 -6.721 -13.585 1.00 87.81 203 PRO A O 1
ATOM 1627 N N . ALA A 1 204 ? 19.856 -7.611 -12.705 1.00 83.12 204 ALA A N 1
ATOM 1628 C CA . ALA A 1 204 ? 19.695 -6.998 -11.382 1.00 83.12 204 ALA A CA 1
ATOM 1629 C C . ALA A 1 204 ? 19.715 -5.459 -11.437 1.00 83.12 204 ALA A C 1
ATOM 1631 O O . ALA A 1 204 ? 19.069 -4.804 -10.622 1.00 83.12 204 ALA A O 1
ATOM 1632 N N . GLU A 1 205 ? 20.407 -4.922 -12.434 1.00 85.50 205 GLU A N 1
ATOM 1633 C CA . GLU A 1 205 ? 20.607 -3.516 -12.761 1.00 85.50 205 GLU A CA 1
ATOM 1634 C C . GLU A 1 205 ? 19.316 -2.840 -13.242 1.00 85.50 205 GLU A C 1
ATOM 1636 O O . GLU A 1 205 ? 19.144 -1.634 -13.070 1.00 85.50 205 GLU A O 1
ATOM 1641 N N . VAL A 1 206 ? 18.380 -3.611 -13.807 1.00 88.12 206 VAL A N 1
ATOM 1642 C CA . VAL A 1 206 ? 17.072 -3.102 -14.226 1.00 88.12 206 VAL A CA 1
ATOM 1643 C C . VAL A 1 206 ? 16.123 -3.133 -13.039 1.00 88.12 206 VAL A C 1
ATOM 1645 O O . VAL A 1 206 ? 15.655 -4.199 -12.630 1.00 88.12 206 VAL A O 1
ATOM 1648 N N . ASP A 1 207 ? 15.807 -1.966 -12.488 1.00 88.56 207 ASP A N 1
ATOM 1649 C CA . ASP A 1 207 ? 14.839 -1.843 -11.406 1.00 88.56 207 ASP A CA 1
ATOM 1650 C C . ASP A 1 207 ? 13.381 -1.807 -11.914 1.00 88.56 207 ASP A C 1
ATOM 1652 O O . ASP A 1 207 ? 13.082 -1.755 -13.109 1.00 88.56 207 ASP A O 1
ATOM 1656 N N . TYR A 1 208 ? 12.425 -1.858 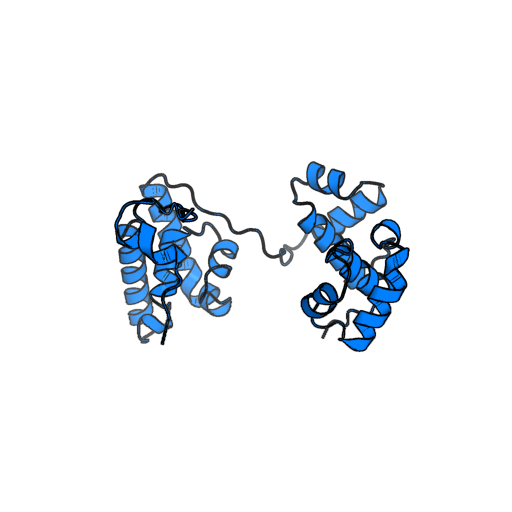-10.983 1.00 86.62 208 TYR A N 1
ATOM 1657 C CA . TYR A 1 208 ? 11.002 -1.777 -11.326 1.00 86.62 208 TYR A CA 1
ATOM 1658 C C . TYR A 1 208 ? 10.608 -0.433 -11.952 1.00 86.62 208 TYR A C 1
ATOM 1660 O O . TYR A 1 208 ? 9.585 -0.366 -12.634 1.00 86.62 208 TYR A O 1
ATOM 1668 N N . PHE A 1 209 ? 11.362 0.637 -11.696 1.00 91.12 209 PHE A N 1
ATOM 1669 C CA . PHE A 1 209 ? 11.052 1.959 -12.220 1.00 91.12 209 PHE A CA 1
ATOM 1670 C C . PHE A 1 209 ? 11.423 2.063 -13.701 1.00 91.12 209 PHE A C 1
ATOM 1672 O O . PHE A 1 209 ? 10.587 2.514 -14.477 1.00 91.12 209 PHE A O 1
ATOM 1679 N N . ALA A 1 210 ? 12.576 1.533 -14.112 1.00 90.62 210 ALA A N 1
ATOM 1680 C CA . ALA A 1 210 ? 12.983 1.421 -15.511 1.00 90.62 210 ALA A CA 1
ATOM 1681 C C . ALA A 1 210 ? 11.962 0.626 -16.343 1.00 90.62 210 ALA A C 1
ATOM 1683 O O . ALA A 1 210 ? 11.568 1.053 -17.426 1.00 90.62 210 ALA A O 1
ATOM 1684 N N . ILE A 1 211 ? 11.437 -0.484 -15.806 1.00 89.31 211 ILE A N 1
ATOM 1685 C CA . ILE A 1 211 ? 10.379 -1.265 -16.475 1.00 89.31 211 ILE A CA 1
ATOM 1686 C C . ILE A 1 211 ? 9.110 -0.417 -16.658 1.00 89.31 211 ILE A C 1
ATOM 1688 O O . ILE A 1 211 ? 8.533 -0.381 -17.745 1.00 89.31 211 ILE A O 1
ATOM 1692 N N . LYS A 1 212 ? 8.671 0.297 -15.610 1.00 89.88 212 LYS A N 1
ATOM 1693 C CA . LYS A 1 212 ? 7.513 1.206 -15.694 1.00 89.88 212 LYS A CA 1
ATOM 1694 C C . LYS A 1 212 ? 7.760 2.363 -16.671 1.00 89.88 212 LYS A C 1
ATOM 1696 O O . LYS A 1 212 ? 6.825 2.764 -17.359 1.00 89.88 212 LYS A O 1
ATOM 1701 N N . ALA A 1 213 ? 8.985 2.882 -16.744 1.00 90.44 213 ALA A N 1
ATOM 1702 C CA . ALA A 1 213 ? 9.374 3.941 -17.668 1.00 90.44 213 ALA A CA 1
ATOM 1703 C C . ALA A 1 213 ? 9.252 3.479 -19.127 1.00 90.44 213 ALA A C 1
ATOM 1705 O O . ALA A 1 213 ? 8.611 4.169 -19.915 1.00 90.44 213 ALA A O 1
ATOM 1706 N N . VAL A 1 214 ? 9.743 2.277 -19.465 1.00 90.38 214 VAL A N 1
ATOM 1707 C CA . VAL A 1 214 ? 9.545 1.670 -20.798 1.00 90.38 214 VAL A CA 1
ATOM 1708 C C . VAL A 1 214 ? 8.054 1.517 -21.105 1.00 90.38 214 VAL A C 1
ATOM 1710 O O . VAL A 1 214 ? 7.581 1.938 -22.160 1.00 90.38 214 VAL A O 1
ATOM 1713 N N . LEU A 1 215 ? 7.272 0.987 -20.163 1.00 87.75 215 LEU A N 1
ATOM 1714 C CA . LEU A 1 215 ? 5.826 0.843 -20.341 1.00 87.75 215 LEU A CA 1
ATOM 1715 C C . LEU A 1 215 ? 5.115 2.180 -20.610 1.00 87.75 215 LEU A C 1
ATOM 1717 O O . LEU A 1 215 ? 4.196 2.222 -21.431 1.00 87.75 215 LEU A O 1
ATOM 1721 N N . CYS A 1 216 ? 5.534 3.260 -19.944 1.00 88.38 216 CYS A N 1
ATOM 1722 C CA . CYS A 1 216 ? 5.003 4.604 -20.172 1.00 88.38 216 CYS A CA 1
ATOM 1723 C C . CYS A 1 216 ? 5.466 5.182 -21.516 1.00 88.38 216 CYS A C 1
ATOM 1725 O O . CYS A 1 216 ? 4.635 5.707 -22.258 1.00 88.38 216 CYS A O 1
ATOM 1727 N N . LYS A 1 217 ? 6.755 5.041 -21.854 1.00 88.31 217 LYS A N 1
ATOM 1728 C CA . LYS A 1 217 ? 7.358 5.516 -23.110 1.00 88.31 217 LYS A CA 1
ATOM 1729 C C . LYS A 1 217 ? 6.632 4.952 -24.333 1.00 88.31 217 LYS A C 1
ATOM 1731 O O . LYS A 1 217 ? 6.265 5.710 -25.225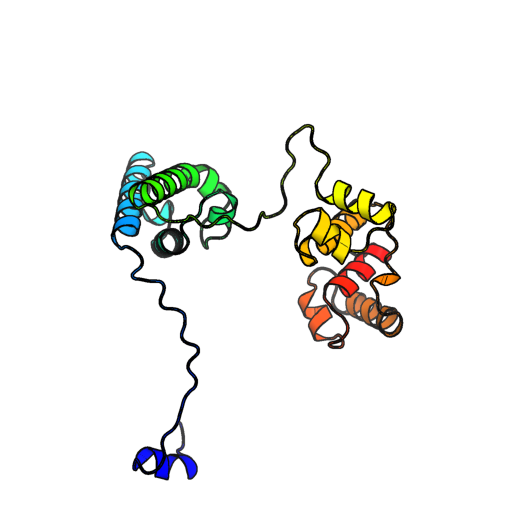 1.00 88.31 217 LYS A O 1
ATOM 1736 N N . TYR A 1 218 ? 6.342 3.651 -24.329 1.00 86.19 218 TYR A N 1
ATOM 1737 C CA . TYR A 1 218 ? 5.680 2.955 -25.441 1.00 86.19 218 TYR A CA 1
ATOM 1738 C C . TYR A 1 218 ? 4.158 2.816 -25.274 1.00 86.19 218 TYR A C 1
ATOM 1740 O O . TYR A 1 218 ? 3.506 2.166 -26.088 1.00 86.19 218 TYR A O 1
ATOM 1748 N N . ARG A 1 219 ? 3.571 3.425 -24.232 1.00 79.81 219 ARG A N 1
ATOM 1749 C CA . ARG A 1 219 ? 2.127 3.365 -23.923 1.00 79.81 219 ARG A CA 1
ATOM 1750 C C . ARG A 1 219 ? 1.564 1.935 -23.871 1.00 79.81 219 ARG A C 1
ATOM 1752 O O . ARG A 1 219 ? 0.429 1.684 -24.267 1.00 79.81 219 ARG A O 1
ATOM 1759 N N . LEU A 1 220 ? 2.350 0.998 -23.346 1.00 72.38 220 LEU A N 1
ATOM 1760 C CA . LEU A 1 220 ? 1.994 -0.424 -23.256 1.00 72.38 220 LEU A CA 1
ATOM 1761 C C . LEU A 1 220 ? 1.132 -0.749 -22.021 1.00 72.38 220 LEU A C 1
ATOM 1763 O O . LEU A 1 220 ? 0.568 -1.838 -21.917 1.00 72.38 220 LEU A O 1
ATOM 1767 N N . MET A 1 221 ? 0.997 0.193 -21.081 1.00 60.72 221 MET A N 1
ATOM 1768 C CA . MET A 1 221 ? 0.057 0.079 -19.964 1.00 60.72 221 MET A CA 1
ATOM 1769 C C . MET A 1 221 ? -1.355 0.447 -20.420 1.00 60.72 221 MET A C 1
ATOM 1771 O O . MET A 1 221 ? -1.723 1.616 -20.507 1.00 60.72 221 MET A O 1
ATOM 1775 N N . THR A 1 222 ? -2.166 -0.571 -20.693 1.00 44.66 222 THR A N 1
ATOM 1776 C CA . THR A 1 222 ? -3.600 -0.402 -20.928 1.00 44.66 222 THR A CA 1
ATOM 1777 C C . THR A 1 222 ? -4.333 -0.325 -19.587 1.00 44.66 222 THR A C 1
ATOM 1779 O O . THR A 1 222 ? -4.291 -1.262 -18.792 1.00 44.66 222 THR A O 1
ATOM 1782 N N . ASN A 1 223 ? -5.008 0.799 -19.320 1.00 36.28 223 ASN A N 1
ATOM 1783 C CA . ASN A 1 223 ? -6.015 0.880 -18.258 1.00 36.28 223 ASN A CA 1
ATOM 1784 C C . ASN A 1 223 ? -7.200 -0.003 -18.678 1.00 36.28 223 ASN A C 1
ATOM 1786 O O . ASN A 1 223 ? -7.970 0.382 -19.559 1.00 36.28 223 ASN A O 1
ATOM 1790 N N . LYS A 1 224 ? -7.328 -1.186 -18.075 1.00 30.44 224 LYS A N 1
ATOM 1791 C CA . LYS A 1 224 ? -8.563 -1.974 -18.069 1.00 30.44 224 LYS A CA 1
ATOM 1792 C C . LYS A 1 224 ? -9.068 -2.106 -16.643 1.00 30.44 224 LYS A C 1
ATOM 1794 O O . LYS A 1 224 ? -8.228 -2.384 -15.758 1.00 30.44 224 LYS A O 1
#

Radius of gyration: 24.81 Å; chains: 1; bounding box: 60×63×54 Å

Sequence (224 aa):
MARLTPRAFPVLKGLEKVILKVRKKEAAAAADDSLFERLRGLRKEIAQREGVPPYIVFADSTLREMSILLPADQHAMLSIKGVGQRRFESYGRQFLELIRKYAAEKGISLRHGKPAGKKARDNETPSHLITLNLYREGGTIQEIARRRGLSVVTVQDHLVRCGLEGHQIDWDPFIPQEYEALILRKIEEVGAQRLRPIKEELPAEVDYFAIKAVLCKYRLMTNK

pLDDT: mean 80.01, std 14.99, range [30.44, 95.19]